Protein AF-A0A6G1DX89-F1 (afdb_monomer_lite)

Structure (mmCIF, N/CA/C/O backbone):
data_AF-A0A6G1DX89-F1
#
_entry.id   AF-A0A6G1DX89-F1
#
loop_
_atom_site.group_PDB
_atom_site.id
_atom_site.type_symbol
_atom_site.label_atom_id
_atom_site.label_alt_id
_atom_site.label_comp_id
_atom_site.label_asym_id
_atom_site.label_entity_id
_atom_site.label_seq_id
_atom_site.pdbx_PDB_ins_code
_atom_site.Cartn_x
_atom_site.Cartn_y
_atom_site.Cartn_z
_atom_site.occupancy
_atom_site.B_iso_or_equiv
_atom_site.auth_seq_id
_atom_site.auth_comp_id
_atom_site.auth_asym_id
_atom_site.auth_atom_id
_atom_site.pdbx_PDB_model_num
ATOM 1 N N . MET A 1 1 ? -37.198 -0.485 9.658 1.00 41.91 1 MET A N 1
ATOM 2 C CA . MET A 1 1 ? -37.092 0.983 9.529 1.00 41.91 1 MET A CA 1
ATOM 3 C C . MET A 1 1 ? -35.859 1.286 8.698 1.00 41.91 1 MET A C 1
ATOM 5 O O . MET A 1 1 ? -34.753 1.232 9.208 1.00 41.91 1 MET A O 1
ATOM 9 N N . LEU A 1 2 ? -36.058 1.476 7.397 1.00 36.47 2 LEU A N 1
ATOM 10 C CA . LEU A 1 2 ? -35.037 1.854 6.422 1.00 36.47 2 LEU A CA 1
ATOM 11 C C . LEU A 1 2 ? -35.611 3.061 5.686 1.00 36.47 2 LEU A C 1
ATOM 13 O O . LEU A 1 2 ? -36.664 2.945 5.062 1.00 36.47 2 LEU A O 1
ATOM 17 N N . GLN A 1 3 ? -34.964 4.213 5.811 1.00 43.00 3 GLN A N 1
ATOM 18 C CA . GLN A 1 3 ? -35.358 5.435 5.121 1.00 43.00 3 GLN A CA 1
ATOM 19 C C . GLN A 1 3 ? -34.429 5.591 3.917 1.00 43.00 3 GLN A C 1
ATOM 21 O O . GLN A 1 3 ? -33.284 6.016 4.039 1.00 43.00 3 GLN A O 1
ATOM 26 N N . LEU A 1 4 ? -34.916 5.145 2.760 1.00 41.84 4 LEU A N 1
ATOM 27 C CA . LEU A 1 4 ? -34.335 5.460 1.458 1.00 41.84 4 LEU A CA 1
ATOM 28 C C . LEU A 1 4 ? -34.600 6.946 1.151 1.00 41.84 4 LEU A C 1
ATOM 30 O O . LEU A 1 4 ? -35.712 7.415 1.408 1.00 41.84 4 LEU A O 1
ATOM 34 N N . PRO A 1 5 ? -33.641 7.697 0.586 1.00 44.56 5 PRO A N 1
ATOM 35 C CA . PRO A 1 5 ? -33.910 9.047 0.116 1.00 44.56 5 PRO A CA 1
ATOM 36 C C . PRO A 1 5 ? -34.769 8.990 -1.156 1.00 44.56 5 PRO A C 1
ATOM 38 O O . PRO A 1 5 ? -34.366 8.442 -2.180 1.00 44.56 5 PRO A O 1
ATOM 41 N N . VAL A 1 6 ? -35.971 9.558 -1.078 1.00 46.50 6 VAL A N 1
ATOM 42 C CA . VAL A 1 6 ? -36.850 9.809 -2.226 1.00 46.50 6 VAL A CA 1
ATOM 43 C C . VAL A 1 6 ? -36.272 10.986 -3.028 1.00 46.50 6 VAL A C 1
ATOM 45 O O . VAL A 1 6 ? -35.947 12.011 -2.424 1.00 46.50 6 VAL A O 1
ATOM 48 N N . PRO A 1 7 ? -36.143 10.901 -4.364 1.00 40.66 7 PRO A N 1
ATOM 49 C CA . PRO A 1 7 ? -35.742 12.044 -5.173 1.00 40.66 7 PRO A CA 1
ATOM 50 C C . PRO A 1 7 ? -36.901 13.046 -5.259 1.00 40.66 7 PRO A C 1
ATOM 52 O O . PRO A 1 7 ? -37.954 12.762 -5.828 1.00 40.66 7 PRO A O 1
ATOM 55 N N . VAL A 1 8 ? -36.709 14.234 -4.689 1.00 42.44 8 VAL A N 1
ATOM 56 C CA . VAL A 1 8 ? -37.637 15.360 -4.835 1.00 42.44 8 VAL A CA 1
ATOM 57 C C . VAL A 1 8 ? -37.392 16.010 -6.201 1.00 42.44 8 VAL A C 1
ATOM 59 O O . VAL A 1 8 ? -36.352 16.626 -6.421 1.00 42.44 8 VAL A O 1
ATOM 62 N N . CYS A 1 9 ? -38.344 15.873 -7.127 1.00 33.78 9 CYS A N 1
ATOM 63 C CA . CYS A 1 9 ? -38.388 16.672 -8.353 1.00 33.78 9 CYS A CA 1
ATOM 64 C C . CYS A 1 9 ? -38.876 18.089 -8.021 1.00 33.78 9 CYS A C 1
ATOM 66 O O . CYS A 1 9 ? -40.018 18.267 -7.603 1.00 33.78 9 CYS A O 1
ATOM 68 N N . PHE A 1 10 ? -38.029 19.096 -8.232 1.00 38.62 10 PHE A N 1
ATOM 69 C CA . PHE A 1 10 ? -38.442 20.501 -8.260 1.00 38.62 10 PHE A CA 1
ATOM 70 C C . PHE A 1 10 ? -38.875 20.891 -9.685 1.00 38.62 10 PHE A C 1
ATOM 72 O O . PHE A 1 10 ? -38.188 20.520 -10.639 1.00 38.62 10 PHE A O 1
ATOM 79 N N . PRO A 1 11 ? -39.971 21.651 -9.868 1.00 39.34 11 PRO A N 1
ATOM 80 C CA . PRO A 1 11 ? -40.331 22.188 -11.174 1.00 39.34 11 PRO A CA 1
ATOM 81 C C . PRO A 1 11 ? -39.354 23.303 -11.579 1.00 39.34 11 PRO A C 1
ATOM 83 O O . PRO A 1 11 ? -39.055 24.203 -10.791 1.00 39.34 11 PRO A O 1
ATOM 86 N N . LEU A 1 12 ? -38.864 23.253 -12.821 1.00 38.16 12 LEU A N 1
ATOM 87 C CA . LEU A 1 12 ? -38.090 24.334 -13.431 1.00 38.16 12 LEU A CA 1
ATOM 88 C C . LEU A 1 12 ? -38.978 25.578 -13.584 1.00 38.16 12 LEU A C 1
ATOM 90 O O . LEU A 1 12 ? -39.834 25.638 -14.463 1.00 38.16 12 LEU A O 1
ATOM 94 N N . SER A 1 13 ? -38.747 26.578 -12.733 1.00 38.28 13 SER A N 1
ATOM 95 C CA . SER A 1 13 ? -39.251 27.936 -12.922 1.00 38.28 13 SER A CA 1
ATOM 96 C C . SER A 1 13 ? -38.337 28.671 -13.903 1.00 38.28 13 SER A C 1
ATOM 98 O O . SER A 1 13 ? -37.139 28.835 -13.665 1.00 38.28 13 SER A O 1
ATOM 100 N N . THR A 1 14 ? -38.895 29.083 -15.036 1.00 45.44 14 THR A N 1
ATOM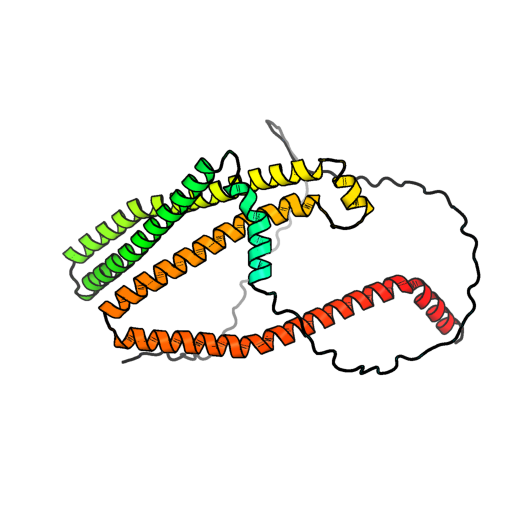 101 C CA . THR A 1 14 ? -38.234 29.927 -16.031 1.00 45.44 14 THR A CA 1
ATOM 102 C C . THR A 1 14 ? -38.109 31.354 -15.504 1.00 45.44 14 THR A C 1
ATOM 104 O O . THR A 1 14 ? -39.084 32.102 -15.494 1.00 45.44 14 THR A O 1
ATOM 107 N N . SER A 1 15 ? -36.902 31.765 -15.126 1.00 39.78 15 SER A N 1
ATOM 108 C CA . SER A 1 15 ? -36.570 33.179 -14.940 1.00 39.78 15 SER A CA 1
ATOM 109 C C . SER A 1 15 ? -35.176 33.467 -15.494 1.00 39.78 15 SER A C 1
ATOM 111 O O . SER A 1 15 ? -34.164 33.083 -14.909 1.00 39.78 15 SER A O 1
ATOM 113 N N . SER A 1 16 ? -35.144 34.121 -16.654 1.00 44.41 16 SER A N 1
ATOM 114 C CA . SER A 1 16 ? -33.943 34.611 -17.331 1.00 44.41 16 SER A CA 1
ATOM 115 C C . SER A 1 16 ? -33.166 35.603 -16.452 1.00 44.41 16 SER A C 1
ATOM 117 O O . SER A 1 16 ? -33.782 36.522 -15.906 1.00 44.41 16 SER A O 1
ATOM 119 N N . PRO A 1 17 ? -31.830 35.510 -16.343 1.00 44.12 17 PRO A N 1
ATOM 120 C CA . PRO A 1 17 ? -31.043 36.538 -15.674 1.00 44.12 17 PRO A CA 1
ATOM 121 C C . PRO A 1 17 ? -30.853 37.756 -16.597 1.00 44.12 17 PRO A C 1
ATOM 123 O O . PRO A 1 17 ? -30.285 37.647 -17.684 1.00 44.12 17 PRO A O 1
ATOM 126 N N . GLN A 1 18 ? -31.336 38.927 -16.166 1.00 45.38 18 GLN A N 1
ATOM 127 C CA . GLN A 1 18 ? -31.047 40.212 -16.813 1.00 45.38 18 GLN A CA 1
ATOM 128 C C . GLN A 1 18 ? -29.566 40.590 -16.635 1.00 45.38 18 GLN A C 1
ATOM 130 O O . GLN A 1 18 ? -29.026 40.518 -15.532 1.00 45.38 18 GLN A O 1
ATOM 135 N N . LEU A 1 19 ? -28.919 41.027 -17.720 1.00 55.31 19 LEU A N 1
ATOM 136 C CA . LEU A 1 19 ? -27.569 41.601 -17.707 1.00 55.31 19 LEU A CA 1
ATOM 137 C C . LEU A 1 19 ? -27.598 43.059 -17.192 1.00 55.31 19 LEU A C 1
ATOM 139 O O . LEU A 1 19 ? -28.476 43.816 -17.610 1.00 55.31 19 LEU A O 1
ATOM 143 N N . PRO A 1 20 ? -26.620 43.508 -16.383 1.00 57.84 20 PRO A N 1
ATOM 144 C CA . PRO A 1 20 ? -26.495 44.918 -16.010 1.00 57.84 20 PRO A CA 1
ATOM 145 C C . PRO A 1 20 ? -25.971 45.794 -17.174 1.00 57.84 20 PRO A C 1
ATOM 147 O O . PRO A 1 20 ? -25.240 45.302 -18.043 1.00 57.84 20 PRO A O 1
ATOM 150 N N . PRO A 1 21 ? -26.302 47.103 -17.207 1.00 55.25 21 PRO A N 1
ATOM 151 C CA . PRO A 1 21 ? -25.904 48.007 -18.288 1.00 55.25 21 PRO A CA 1
ATOM 152 C C . PRO A 1 21 ? -24.402 48.345 -18.267 1.00 55.25 21 PRO A C 1
ATOM 154 O O . PRO A 1 21 ? -23.790 48.518 -17.213 1.00 55.25 21 PRO A O 1
ATOM 157 N N . ARG A 1 22 ? -23.802 48.467 -19.461 1.00 52.84 22 ARG A N 1
ATOM 158 C CA . ARG A 1 22 ? -22.384 48.825 -19.657 1.00 52.84 22 ARG A CA 1
ATOM 159 C C . ARG A 1 22 ? -22.112 50.307 -19.332 1.00 52.84 22 ARG A C 1
ATOM 161 O O . ARG A 1 22 ? -22.883 51.157 -19.773 1.00 52.84 22 ARG A O 1
ATOM 168 N N . PRO A 1 23 ? -20.982 50.644 -18.679 1.00 56.59 23 PRO A N 1
ATOM 169 C CA . PRO A 1 23 ? -20.547 52.031 -18.515 1.00 56.59 23 PRO A CA 1
ATOM 170 C C . PRO A 1 23 ? -19.960 52.621 -19.819 1.00 56.59 23 PRO A C 1
ATOM 172 O O . PRO A 1 23 ? -19.460 51.874 -20.669 1.00 56.59 23 PRO A O 1
ATOM 175 N N . PRO A 1 24 ? -19.990 53.957 -19.996 1.00 49.03 24 PRO A N 1
ATOM 176 C CA . PRO A 1 24 ? -19.531 54.614 -21.218 1.00 49.03 24 PRO A CA 1
ATOM 177 C C . PRO A 1 24 ? -18.001 54.588 -21.373 1.00 49.03 24 PRO A C 1
ATOM 179 O O . PRO A 1 24 ? -17.246 54.787 -20.420 1.00 49.03 24 PRO A O 1
ATOM 182 N N . ARG A 1 25 ? -17.546 54.377 -22.616 1.00 41.16 25 ARG A N 1
ATOM 183 C CA . ARG A 1 25 ? -16.133 54.400 -23.032 1.00 41.16 25 ARG A CA 1
ATOM 184 C C . ARG A 1 25 ? -15.512 55.782 -22.784 1.00 41.16 25 ARG A C 1
ATOM 186 O O . ARG A 1 25 ? -15.900 56.746 -23.437 1.00 41.16 25 ARG A O 1
ATOM 193 N N . ARG A 1 26 ? -14.499 55.866 -21.914 1.00 41.16 26 ARG A N 1
ATOM 194 C CA . ARG A 1 26 ? -13.565 57.005 -21.872 1.00 41.16 26 ARG A CA 1
ATOM 195 C C . ARG A 1 26 ? -12.357 56.715 -22.763 1.00 41.16 26 ARG A C 1
ATOM 197 O O . ARG A 1 26 ? -11.694 55.695 -22.601 1.00 41.16 26 ARG A O 1
ATOM 204 N N . LEU A 1 27 ? -12.107 57.623 -23.703 1.00 46.44 27 LEU A N 1
ATOM 205 C CA . LEU A 1 27 ? -10.882 57.719 -24.495 1.00 46.44 27 LEU A CA 1
ATOM 206 C C . LEU A 1 27 ? -9.718 58.159 -23.593 1.00 46.44 27 LEU A C 1
ATOM 208 O O . LEU A 1 27 ? -9.857 59.134 -22.857 1.00 46.44 27 LEU A O 1
ATOM 212 N N . VAL A 1 28 ? -8.579 57.469 -23.675 1.00 49.03 28 VAL A N 1
ATOM 213 C CA . VAL A 1 28 ? -7.303 57.890 -23.070 1.00 49.03 28 VAL A CA 1
ATOM 214 C C . VAL A 1 28 ? -6.257 57.999 -24.194 1.00 49.03 28 VAL A C 1
ATOM 216 O O . VAL A 1 28 ? -6.150 57.058 -24.983 1.00 49.03 28 VAL A O 1
ATOM 219 N N . PRO A 1 29 ? -5.534 59.130 -24.323 1.00 44.44 29 PRO A N 1
ATOM 220 C CA . PRO A 1 29 ? -4.534 59.363 -25.374 1.00 44.44 29 PRO A CA 1
ATOM 221 C C . PRO A 1 29 ? -3.153 58.750 -25.039 1.00 44.44 29 PRO A C 1
ATOM 223 O O . PRO A 1 29 ? -2.941 58.310 -23.907 1.00 44.44 29 PRO A O 1
ATOM 226 N N . PRO A 1 30 ? -2.207 58.692 -26.003 1.00 45.09 30 PRO A N 1
ATOM 227 C CA . PRO A 1 30 ? -0.971 57.927 -25.860 1.00 45.09 30 PRO A CA 1
ATOM 228 C C . PRO A 1 30 ? 0.208 58.752 -25.315 1.00 45.09 30 PRO A C 1
ATOM 230 O O . PRO A 1 30 ? 0.365 59.923 -25.650 1.00 45.09 30 PRO A O 1
ATOM 233 N N . GLY A 1 31 ? 1.100 58.074 -24.581 1.00 36.16 31 GLY A N 1
ATOM 234 C CA . GLY A 1 31 ? 2.511 58.453 -24.426 1.00 36.16 31 GLY A CA 1
ATOM 235 C C . GLY A 1 31 ? 2.955 58.896 -23.026 1.00 36.16 31 GLY A C 1
ATOM 236 O O . GLY A 1 31 ? 2.489 59.903 -22.511 1.00 36.16 31 GLY A O 1
ATOM 237 N N . VAL A 1 32 ? 3.921 58.163 -22.453 1.00 35.09 32 VAL A N 1
ATOM 238 C CA . VAL A 1 32 ? 5.308 58.583 -22.119 1.00 35.09 32 VAL A CA 1
ATOM 239 C C . VAL A 1 32 ? 5.861 57.736 -20.952 1.00 35.09 32 VAL A C 1
ATOM 241 O O . VAL A 1 32 ? 5.227 57.564 -19.916 1.00 35.09 32 VAL A O 1
ATOM 244 N N . CYS A 1 33 ? 7.060 57.186 -21.173 1.00 35.88 33 CYS A N 1
ATOM 245 C CA . CYS A 1 33 ? 7.875 56.351 -20.283 1.00 35.88 33 CYS A CA 1
ATOM 246 C C . CYS A 1 33 ? 8.585 57.142 -19.172 1.00 35.88 33 CYS A C 1
ATOM 248 O O . CYS A 1 33 ? 8.971 58.271 -19.425 1.00 35.88 33 CYS A O 1
ATOM 250 N N . PHE A 1 34 ? 8.892 56.496 -18.039 1.00 31.45 34 PHE A N 1
ATOM 251 C CA . PHE A 1 34 ? 10.053 56.692 -17.132 1.00 31.45 34 PHE A CA 1
ATOM 252 C C . PHE A 1 34 ? 9.881 55.650 -16.001 1.00 31.45 34 PHE A C 1
ATOM 254 O O . PHE A 1 34 ? 8.761 55.456 -15.550 1.00 31.45 34 PHE A O 1
ATOM 261 N N . GLY A 1 35 ? 10.838 54.898 -15.463 1.00 30.39 35 GLY A N 1
ATOM 262 C CA . GLY A 1 35 ? 12.276 54.713 -15.618 1.00 30.39 35 GLY A CA 1
ATOM 263 C C . GLY A 1 35 ? 12.689 53.677 -14.548 1.00 30.39 35 GLY A C 1
ATOM 264 O O . GLY A 1 35 ? 12.100 53.639 -13.469 1.00 30.39 35 GLY A O 1
ATOM 265 N N . SER A 1 36 ? 13.638 52.793 -14.858 1.00 36.75 36 SER A N 1
ATOM 266 C CA . SER A 1 36 ? 14.240 51.836 -13.906 1.00 36.75 36 SER A CA 1
ATOM 267 C C . SER A 1 36 ? 15.133 52.563 -12.870 1.00 36.75 36 SER A C 1
ATOM 269 O O . SER A 1 36 ? 15.477 53.723 -13.114 1.00 36.75 36 SER A O 1
ATOM 271 N N . PRO A 1 37 ? 15.567 51.922 -11.755 1.00 48.66 37 PRO A N 1
ATOM 272 C CA . PRO A 1 37 ? 16.678 50.957 -11.814 1.00 48.66 37 PRO A CA 1
ATOM 273 C C . PRO A 1 37 ? 16.580 49.704 -10.900 1.00 48.66 37 PRO A C 1
ATOM 275 O O . PRO A 1 37 ? 15.913 49.676 -9.872 1.00 48.66 37 PRO A O 1
ATOM 278 N N . LEU A 1 38 ? 17.309 48.675 -11.353 1.00 38.22 38 LEU A N 1
ATOM 279 C CA . LEU A 1 38 ? 17.795 47.412 -10.743 1.00 38.22 38 LEU A CA 1
ATOM 280 C C . LEU A 1 38 ? 18.647 47.600 -9.449 1.00 38.22 38 LEU A C 1
ATOM 282 O O . LEU A 1 38 ? 18.869 48.757 -9.097 1.00 38.22 38 LEU A O 1
ATOM 286 N N . PRO A 1 39 ? 19.303 46.564 -8.837 1.00 53.72 39 PRO A N 1
ATOM 287 C CA . PRO A 1 39 ? 19.243 45.079 -8.970 1.00 53.72 39 PRO A CA 1
ATOM 288 C C . PRO A 1 39 ? 19.268 44.306 -7.609 1.00 53.72 39 PRO A C 1
ATOM 290 O O . PRO A 1 39 ? 19.463 44.908 -6.562 1.00 53.72 39 PRO A O 1
ATOM 293 N N . LEU A 1 40 ? 19.177 42.958 -7.615 1.00 33.75 40 LEU A N 1
ATOM 294 C CA . LEU A 1 40 ? 20.258 42.023 -7.180 1.00 33.75 40 LEU A CA 1
ATOM 295 C C . LEU A 1 40 ? 19.791 40.545 -7.052 1.00 33.75 40 LEU A C 1
ATOM 297 O O . LEU A 1 40 ? 18.902 40.237 -6.273 1.00 33.75 40 LEU A O 1
ATOM 301 N N . HIS A 1 41 ? 20.480 39.679 -7.821 1.00 34.03 41 HIS A N 1
ATOM 302 C CA . HIS A 1 41 ? 20.820 38.241 -7.652 1.00 34.03 41 HIS A CA 1
ATOM 303 C C . HIS A 1 41 ? 19.754 37.191 -7.257 1.00 34.03 41 HIS A C 1
ATOM 305 O O . HIS A 1 41 ? 19.041 37.350 -6.285 1.00 34.03 41 HIS A O 1
ATOM 311 N N . GLY A 1 42 ? 19.643 36.004 -7.873 1.00 32.03 42 GLY A N 1
ATOM 312 C CA . GLY A 1 42 ? 20.351 35.305 -8.961 1.00 32.03 42 GLY A CA 1
ATOM 313 C C . GLY A 1 42 ? 19.541 34.029 -9.296 1.00 32.03 42 GLY A C 1
ATOM 314 O O . GLY A 1 42 ? 19.036 33.370 -8.399 1.00 32.03 42 GLY A O 1
ATOM 315 N N . ARG A 1 43 ? 19.100 33.815 -10.540 1.00 33.59 43 ARG A N 1
ATOM 316 C CA . ARG A 1 43 ? 19.766 33.157 -11.685 1.00 33.59 43 ARG A CA 1
ATOM 317 C C . ARG A 1 43 ? 20.003 31.648 -11.495 1.00 33.59 43 ARG A C 1
ATOM 319 O O . ARG A 1 43 ? 20.976 31.277 -10.864 1.00 33.59 43 ARG A O 1
ATOM 326 N N . PHE A 1 44 ? 19.155 30.822 -12.124 1.00 33.94 44 PHE A N 1
ATOM 327 C CA . PHE A 1 44 ? 19.529 29.736 -13.057 1.00 33.94 44 PHE A CA 1
ATOM 328 C C . PHE A 1 44 ? 18.268 29.142 -13.733 1.00 33.94 44 PHE A C 1
ATOM 330 O O . PHE A 1 44 ? 17.431 28.573 -13.037 1.00 33.94 44 PHE A O 1
ATOM 337 N N . PRO A 1 45 ? 18.112 29.246 -15.069 1.00 42.00 45 PRO A N 1
ATOM 338 C CA . PRO A 1 45 ? 17.086 28.529 -15.824 1.00 42.00 45 PRO A CA 1
ATOM 339 C C . PRO A 1 45 ? 17.667 27.310 -16.563 1.00 42.00 45 PRO A C 1
ATOM 341 O O . PRO A 1 45 ? 18.725 27.393 -17.188 1.00 42.00 45 PRO A O 1
ATOM 344 N N . TRP A 1 46 ? 16.940 26.191 -16.539 1.00 33.22 46 TRP A N 1
ATOM 345 C CA . TRP A 1 46 ? 17.182 25.036 -17.404 1.00 33.22 46 TRP A CA 1
ATOM 346 C C . TRP A 1 46 ? 16.403 25.199 -18.715 1.00 33.22 46 TRP A C 1
ATOM 348 O O . TRP A 1 46 ? 15.198 24.979 -18.759 1.00 33.22 46 TRP A O 1
ATOM 358 N N . HIS A 1 47 ? 17.105 25.542 -19.793 1.00 41.06 47 HIS A N 1
ATOM 359 C CA . HIS A 1 47 ? 16.703 25.232 -21.166 1.00 41.06 47 HIS A CA 1
ATOM 360 C C . HIS A 1 47 ? 17.953 24.828 -21.948 1.00 41.06 47 HIS A C 1
ATOM 362 O O . HIS A 1 47 ? 18.927 25.581 -21.954 1.00 41.06 47 HIS A O 1
ATOM 368 N N . PRO A 1 48 ? 17.911 23.725 -22.704 1.00 43.69 48 PRO A N 1
ATOM 369 C CA . PRO A 1 48 ? 18.666 23.630 -23.933 1.00 43.69 48 PRO A CA 1
ATOM 370 C C . PRO A 1 48 ? 17.715 23.791 -25.121 1.00 43.69 48 PRO A C 1
ATOM 372 O O . PRO A 1 48 ? 16.840 22.967 -25.378 1.00 43.69 48 PRO A O 1
ATOM 375 N N . ALA A 1 49 ? 17.928 24.881 -25.854 1.00 37.44 49 ALA A N 1
ATOM 376 C CA . ALA A 1 49 ? 17.506 25.027 -27.233 1.00 37.44 49 ALA A CA 1
ATOM 377 C C . ALA A 1 49 ? 18.228 23.971 -28.087 1.00 37.44 49 ALA A C 1
ATOM 379 O O . ALA A 1 49 ? 19.457 23.882 -28.075 1.00 37.44 49 ALA A O 1
ATOM 380 N N . VAL A 1 50 ? 17.471 23.170 -28.836 1.00 40.75 50 VAL A N 1
ATOM 381 C CA . VAL A 1 50 ? 18.026 22.264 -29.845 1.00 40.75 50 VAL A CA 1
ATOM 382 C C . VAL A 1 50 ? 18.271 23.079 -31.110 1.00 40.75 50 VAL A C 1
ATOM 384 O O . VAL A 1 50 ? 17.346 23.428 -31.838 1.00 40.75 50 VAL A O 1
ATOM 387 N N . ALA A 1 51 ? 19.539 23.411 -31.346 1.00 38.62 51 ALA A N 1
ATOM 388 C CA . ALA A 1 51 ? 20.001 24.029 -32.577 1.00 38.62 51 ALA A CA 1
ATOM 389 C C . ALA A 1 51 ? 19.968 23.011 -33.728 1.00 38.62 51 ALA A C 1
ATOM 391 O O . ALA A 1 51 ? 20.604 21.955 -33.688 1.00 38.62 51 ALA A O 1
ATOM 392 N N . SER A 1 52 ? 19.238 23.366 -34.780 1.00 43.66 52 SER A N 1
ATOM 393 C CA . SER A 1 52 ? 19.227 22.707 -36.080 1.00 43.66 52 SER A CA 1
ATOM 394 C C . SER A 1 52 ? 20.600 22.818 -36.749 1.00 43.66 52 SER A C 1
ATOM 396 O O . SER A 1 52 ? 20.987 23.894 -37.204 1.00 43.66 52 SER A O 1
ATOM 398 N N . SER A 1 53 ? 21.327 21.704 -36.860 1.00 42.50 53 SER A N 1
ATOM 399 C CA . SER A 1 53 ? 22.492 21.610 -37.742 1.00 42.50 53 SER A CA 1
ATOM 400 C C . SER A 1 53 ? 22.098 20.915 -39.047 1.00 42.50 53 SER A C 1
ATOM 402 O O . SER A 1 53 ? 21.911 19.702 -39.125 1.00 42.50 53 SER A O 1
ATOM 404 N N . MET A 1 54 ? 21.961 21.721 -40.101 1.00 45.62 54 MET A N 1
ATOM 405 C CA . MET A 1 54 ? 21.936 21.265 -41.488 1.00 45.62 54 MET A CA 1
ATOM 406 C C . MET A 1 54 ? 23.245 20.534 -41.796 1.00 45.62 54 MET A C 1
ATOM 408 O O . MET A 1 54 ? 24.289 21.153 -41.997 1.00 45.62 54 MET A O 1
ATOM 412 N N . ARG A 1 55 ? 23.194 19.203 -41.881 1.00 44.25 55 ARG A N 1
ATOM 413 C CA . ARG A 1 55 ? 24.279 18.400 -42.449 1.00 44.25 55 ARG A CA 1
ATOM 414 C C . ARG A 1 55 ? 23.899 18.014 -43.875 1.00 44.25 55 ARG A C 1
ATOM 416 O O . ARG A 1 55 ? 23.099 17.108 -44.093 1.00 44.25 55 ARG A O 1
ATOM 423 N N . ARG A 1 56 ? 24.489 18.714 -44.852 1.00 48.06 56 ARG A N 1
ATOM 424 C CA . ARG A 1 56 ? 24.502 18.322 -46.272 1.00 48.06 56 ARG A CA 1
ATOM 425 C C . ARG A 1 56 ? 24.991 16.874 -46.378 1.00 48.06 56 ARG A C 1
ATOM 427 O O . ARG A 1 56 ? 26.174 16.603 -46.183 1.00 48.06 56 ARG A O 1
ATOM 434 N N . ARG A 1 57 ? 24.089 15.943 -46.694 1.00 43.72 57 ARG A N 1
ATOM 435 C CA . ARG A 1 57 ? 24.440 14.565 -47.053 1.00 43.72 57 ARG A CA 1
ATOM 436 C C . ARG A 1 57 ? 24.562 14.497 -48.572 1.00 43.72 57 ARG A C 1
ATOM 438 O O . ARG A 1 57 ? 23.611 14.785 -49.292 1.00 43.72 57 ARG A O 1
ATOM 445 N N . GLY A 1 58 ? 25.766 14.184 -49.043 1.00 38.00 58 GLY A N 1
ATOM 446 C CA . GLY A 1 58 ? 26.077 14.048 -50.460 1.00 38.00 58 GLY A CA 1
ATOM 447 C C . GLY A 1 58 ? 25.194 13.003 -51.142 1.00 38.00 58 GLY A C 1
ATOM 448 O O . GLY A 1 58 ? 24.987 11.908 -50.617 1.00 38.00 58 GLY A O 1
ATOM 449 N N . ARG A 1 59 ? 24.707 13.364 -52.334 1.00 43.47 59 ARG A N 1
ATOM 450 C CA . ARG A 1 59 ? 24.091 12.472 -53.322 1.00 43.47 59 ARG A CA 1
ATOM 451 C C . ARG A 1 59 ? 24.981 11.241 -53.525 1.00 43.47 59 ARG A C 1
ATOM 453 O O . ARG A 1 59 ? 26.034 11.341 -54.148 1.00 43.47 59 ARG A O 1
ATOM 460 N N . ARG A 1 60 ? 24.534 10.074 -53.063 1.00 39.97 60 ARG A N 1
ATOM 461 C CA . ARG A 1 60 ? 24.938 8.795 -53.654 1.00 39.97 60 ARG A CA 1
ATOM 462 C C . ARG A 1 60 ? 23.810 8.337 -54.566 1.00 39.97 60 ARG A C 1
ATOM 464 O O . ARG A 1 60 ? 22.702 8.072 -54.119 1.00 39.97 60 ARG A O 1
ATOM 471 N N . ARG A 1 61 ? 24.121 8.335 -55.860 1.00 38.91 61 ARG A N 1
ATOM 472 C CA . ARG A 1 61 ? 23.314 7.811 -56.961 1.00 38.91 61 ARG A CA 1
ATOM 473 C C . ARG A 1 61 ? 23.146 6.306 -56.714 1.00 38.91 61 ARG A C 1
ATOM 475 O O . ARG A 1 61 ? 24.106 5.562 -56.882 1.00 38.91 61 ARG A O 1
ATOM 482 N N . ALA A 1 62 ? 21.977 5.880 -56.249 1.00 38.03 62 ALA A N 1
ATOM 483 C CA . ALA A 1 62 ? 21.604 4.472 -56.261 1.00 38.03 62 ALA A CA 1
ATOM 484 C C . ALA A 1 62 ? 20.996 4.176 -57.634 1.00 38.03 62 ALA A C 1
ATOM 486 O O . ALA A 1 62 ? 20.041 4.820 -58.063 1.00 38.03 62 ALA A O 1
ATOM 487 N N . THR A 1 63 ? 21.640 3.268 -58.351 1.00 38.06 63 THR A N 1
ATOM 488 C CA . THR A 1 63 ? 21.234 2.748 -59.649 1.00 38.06 63 THR A CA 1
ATOM 489 C C . THR A 1 63 ? 19.890 2.034 -59.532 1.00 38.06 63 THR A C 1
ATOM 491 O O . THR A 1 63 ? 19.716 1.129 -58.718 1.00 38.06 63 THR A O 1
ATOM 494 N N . ALA A 1 64 ? 18.937 2.460 -60.357 1.00 32.50 64 ALA A N 1
ATOM 495 C CA . ALA A 1 64 ? 17.655 1.802 -60.536 1.00 32.50 64 ALA A CA 1
ATOM 496 C C . ALA A 1 64 ? 17.855 0.394 -61.129 1.00 32.50 64 ALA A C 1
ATOM 498 O O . ALA A 1 64 ? 18.539 0.238 -62.141 1.00 32.50 64 ALA A O 1
ATOM 499 N N . ARG A 1 65 ? 17.234 -0.621 -60.520 1.00 32.84 65 ARG A N 1
ATOM 500 C CA . ARG A 1 65 ? 16.845 -1.865 -61.204 1.00 32.84 65 ARG A CA 1
ATOM 501 C C . ARG A 1 65 ? 15.333 -1.797 -61.426 1.00 32.84 65 ARG A C 1
ATOM 503 O O . ARG A 1 65 ? 14.630 -1.489 -60.464 1.00 32.84 65 ARG A O 1
ATOM 510 N N . PRO A 1 66 ? 14.819 -2.080 -62.633 1.00 38.06 66 PRO A N 1
ATOM 511 C CA . PRO A 1 66 ? 13.387 -2.202 -62.834 1.00 38.06 66 PRO A CA 1
ATOM 512 C C . PRO A 1 66 ? 12.954 -3.568 -62.287 1.00 38.06 66 PRO A C 1
ATOM 514 O O . PRO A 1 66 ? 13.496 -4.598 -62.688 1.00 38.06 66 PRO A O 1
ATOM 517 N N . ALA A 1 67 ? 12.014 -3.582 -61.345 1.00 34.59 67 ALA A N 1
ATOM 518 C CA . ALA A 1 67 ? 11.258 -4.782 -61.019 1.00 34.59 67 ALA A CA 1
ATOM 519 C C . ALA A 1 67 ? 9.927 -4.685 -61.764 1.00 34.59 67 ALA A C 1
ATOM 521 O O . ALA A 1 67 ? 9.178 -3.724 -61.601 1.00 34.59 67 ALA A O 1
ATOM 522 N N . ALA A 1 68 ? 9.730 -5.650 -62.654 1.00 33.50 68 ALA A N 1
ATOM 523 C CA . ALA A 1 68 ? 8.588 -5.783 -63.529 1.00 33.50 68 ALA A CA 1
ATOM 524 C C . ALA A 1 68 ? 7.268 -5.854 -62.751 1.00 33.50 68 ALA A C 1
ATOM 526 O O . ALA A 1 68 ? 7.187 -6.427 -61.665 1.00 33.50 68 ALA A O 1
ATOM 527 N N . ALA A 1 69 ? 6.241 -5.285 -63.371 1.00 31.67 69 ALA A N 1
ATOM 528 C CA . ALA A 1 69 ? 4.853 -5.422 -62.990 1.00 31.67 69 ALA A CA 1
ATOM 529 C C . ALA A 1 69 ? 4.389 -6.889 -63.059 1.00 31.67 69 ALA A C 1
ATOM 531 O O . ALA A 1 69 ? 4.545 -7.551 -64.082 1.00 31.67 69 ALA A O 1
ATOM 532 N N . ALA A 1 70 ? 3.750 -7.342 -61.986 1.00 34.12 70 ALA A N 1
ATOM 533 C CA . ALA A 1 70 ? 2.683 -8.339 -61.987 1.00 34.12 70 ALA A CA 1
ATOM 534 C C . ALA A 1 70 ? 1.640 -7.778 -61.004 1.00 34.12 70 ALA A C 1
ATOM 536 O O . ALA A 1 70 ? 1.972 -7.489 -59.859 1.00 34.12 70 ALA A O 1
ATOM 537 N N . ALA A 1 71 ? 0.557 -7.204 -61.527 1.00 33.34 71 ALA A N 1
ATOM 538 C CA . ALA A 1 71 ? -0.735 -7.867 -61.728 1.00 33.34 71 ALA A CA 1
ATOM 539 C C . ALA A 1 71 ? -1.415 -8.183 -60.385 1.00 33.34 71 ALA A C 1
ATOM 541 O O . ALA A 1 71 ? -0.859 -8.864 -59.533 1.00 33.34 71 ALA A O 1
ATOM 542 N N . GLY A 1 72 ? -2.580 -7.564 -60.194 1.00 33.88 72 GLY A N 1
ATOM 543 C CA . GLY A 1 72 ? -3.236 -7.405 -58.907 1.00 33.88 72 GLY A CA 1
ATOM 544 C C . GLY A 1 72 ? -3.857 -8.670 -58.335 1.00 33.88 72 GLY A C 1
ATOM 545 O O . GLY A 1 72 ? -4.210 -9.601 -59.052 1.00 33.88 72 GLY A O 1
ATOM 546 N N . GLU A 1 73 ? -4.065 -8.621 -57.025 1.00 30.06 73 GLU A N 1
ATOM 547 C CA . GLU A 1 73 ? -4.883 -9.576 -56.297 1.00 30.06 73 GLU A CA 1
ATOM 548 C C . GLU A 1 73 ? -5.758 -8.786 -55.315 1.00 30.06 73 GLU A C 1
ATOM 550 O O . GLU A 1 73 ? -5.270 -8.001 -54.496 1.00 30.06 73 GLU A O 1
ATOM 555 N N . ALA A 1 74 ? -7.073 -8.907 -55.501 1.00 37.44 74 ALA A N 1
ATOM 556 C CA . ALA A 1 74 ? -8.108 -8.345 -54.641 1.00 37.44 74 ALA A CA 1
ATOM 557 C C . ALA A 1 74 ? -8.006 -8.931 -53.217 1.00 37.44 74 ALA A C 1
ATOM 559 O O . ALA A 1 74 ? -7.475 -10.032 -53.055 1.00 37.44 74 ALA A O 1
ATOM 560 N N . PRO A 1 75 ? -8.520 -8.261 -52.167 1.00 40.75 75 PRO A N 1
ATOM 561 C CA . PRO A 1 75 ? -8.489 -8.839 -50.833 1.00 40.75 75 PRO A CA 1
ATOM 562 C C . PRO A 1 75 ? -9.499 -9.989 -50.765 1.00 40.75 75 PRO A C 1
ATOM 564 O O . PRO A 1 75 ? -10.709 -9.771 -50.732 1.00 40.75 75 PRO A O 1
ATOM 567 N N . GLY A 1 76 ? -8.982 -11.216 -50.772 1.00 31.41 76 GLY A N 1
ATOM 568 C CA . GLY A 1 76 ? -9.736 -12.411 -50.432 1.00 31.41 76 GLY A CA 1
ATOM 569 C C . GLY A 1 76 ? -10.150 -12.378 -48.963 1.00 31.41 76 GLY A C 1
ATOM 570 O O . GLY A 1 76 ? -9.319 -12.191 -48.072 1.00 31.41 76 GLY A O 1
ATOM 571 N N . ASP A 1 77 ? -11.449 -12.559 -48.747 1.00 42.62 77 ASP A N 1
ATOM 572 C CA . ASP A 1 77 ? -12.056 -12.989 -47.495 1.00 42.62 77 ASP A CA 1
ATOM 573 C C . ASP A 1 77 ? -11.391 -14.299 -47.045 1.00 42.62 77 ASP A C 1
ATOM 575 O O . ASP A 1 77 ? -11.547 -15.354 -47.660 1.00 42.62 77 ASP A O 1
ATOM 579 N N . GLY A 1 78 ? -10.548 -14.183 -46.024 1.00 33.16 78 GLY A N 1
ATOM 580 C CA . GLY A 1 78 ? -9.786 -15.272 -45.439 1.00 33.16 78 GLY A CA 1
ATOM 581 C C . GLY A 1 78 ? -10.200 -15.475 -43.993 1.00 33.16 78 GLY A C 1
ATOM 582 O O . GLY A 1 78 ? -9.411 -15.222 -43.084 1.00 33.16 78 GLY A O 1
ATOM 583 N N . SER A 1 79 ? -11.426 -15.951 -43.777 1.00 43.16 79 SER A N 1
ATOM 584 C CA . SER A 1 79 ? -11.792 -16.697 -42.575 1.00 43.16 79 SER A CA 1
ATOM 585 C C . SER A 1 79 ? -10.977 -18.003 -42.527 1.00 43.16 79 SER A C 1
ATOM 587 O O . SER A 1 79 ? -11.426 -19.061 -42.967 1.00 43.16 79 SER A O 1
ATOM 589 N N . GLY A 1 80 ? -9.729 -17.907 -42.062 1.00 30.34 80 GLY A N 1
ATOM 590 C CA . GLY A 1 80 ? -8.895 -19.041 -41.660 1.00 30.34 80 GLY A CA 1
ATOM 591 C C . GLY A 1 80 ? -9.227 -19.454 -40.223 1.00 30.34 80 GLY A C 1
ATOM 592 O O . GLY A 1 80 ? -9.592 -18.590 -39.426 1.00 30.34 80 GLY A O 1
ATOM 593 N N . PRO A 1 81 ? -9.136 -20.754 -39.896 1.00 39.19 81 PRO A N 1
ATOM 594 C CA . PRO A 1 81 ? -9.819 -21.348 -38.761 1.00 39.19 81 PRO A CA 1
ATOM 595 C C . PRO A 1 81 ? -9.323 -20.749 -37.455 1.00 39.19 81 PRO A C 1
ATOM 597 O O . PRO A 1 81 ? -8.118 -20.562 -37.262 1.00 39.19 81 PRO A O 1
ATOM 600 N N . ASP A 1 82 ? -10.291 -20.494 -36.585 1.00 41.00 82 ASP A N 1
ATOM 601 C CA . ASP A 1 82 ? -10.192 -20.170 -35.172 1.00 41.00 82 ASP A CA 1
ATOM 602 C C . ASP A 1 82 ? -8.972 -20.855 -34.556 1.00 41.00 82 ASP A C 1
ATOM 604 O O . ASP A 1 82 ? -9.012 -21.998 -34.094 1.00 41.00 82 ASP A O 1
ATOM 608 N N . THR A 1 83 ? -7.838 -20.154 -34.570 1.00 38.06 83 THR A N 1
ATOM 609 C CA . THR A 1 83 ? -6.723 -20.513 -33.709 1.00 38.06 83 THR A CA 1
ATOM 610 C C . THR A 1 83 ? -7.186 -20.101 -32.332 1.00 38.06 83 THR A C 1
ATOM 612 O O . THR A 1 83 ? -6.996 -18.963 -31.915 1.00 38.06 83 THR A O 1
ATOM 615 N N . GLU A 1 84 ? -7.919 -21.033 -31.724 1.00 40.78 84 GLU A N 1
ATOM 616 C CA . GLU A 1 84 ? -8.290 -21.122 -30.326 1.00 40.78 84 GLU A CA 1
ATOM 617 C C . GLU A 1 84 ? -7.275 -20.316 -29.509 1.00 40.78 84 GLU A C 1
ATOM 619 O O . GLU A 1 84 ? -6.103 -20.695 -29.406 1.00 40.78 84 GLU A O 1
ATOM 624 N N . ASP A 1 85 ? -7.719 -19.147 -29.043 1.00 45.03 85 ASP A N 1
ATOM 625 C CA . ASP A 1 85 ? -6.948 -18.120 -28.348 1.00 45.03 85 ASP A CA 1
ATOM 626 C C . ASP A 1 85 ? -6.451 -18.656 -26.996 1.00 45.03 85 ASP A C 1
ATOM 628 O O . ASP A 1 85 ? -6.937 -18.335 -25.914 1.00 45.03 85 ASP A O 1
ATOM 632 N N . LYS A 1 86 ? -5.490 -19.577 -27.048 1.00 45.00 86 LYS A N 1
ATOM 633 C CA . LYS A 1 86 ? -4.725 -20.049 -25.901 1.00 45.00 86 LYS A CA 1
ATOM 634 C C . LYS A 1 86 ? -3.578 -19.084 -25.688 1.00 45.00 86 LYS A C 1
ATOM 636 O O . LYS A 1 86 ? -2.460 -19.378 -26.116 1.00 45.00 86 LYS A O 1
ATOM 641 N N . ARG A 1 87 ? -3.863 -17.966 -25.014 1.00 53.19 87 ARG A N 1
ATOM 642 C CA . ARG A 1 87 ? -2.984 -17.153 -24.138 1.00 53.19 87 ARG A CA 1
ATOM 643 C C . ARG A 1 87 ? -3.703 -15.814 -23.950 1.00 53.19 87 ARG A C 1
ATOM 645 O O . ARG A 1 87 ? -3.931 -15.118 -24.917 1.00 53.19 87 ARG A O 1
ATOM 652 N N . VAL A 1 88 ? -4.053 -15.378 -22.746 1.00 49.50 88 VAL A N 1
ATOM 653 C CA . VAL A 1 88 ? -3.113 -15.045 -21.672 1.00 49.50 88 VAL A CA 1
ATOM 654 C C . VAL A 1 88 ? -3.789 -15.273 -20.308 1.00 49.50 88 VAL A C 1
ATOM 656 O O . VAL A 1 88 ? -4.172 -14.334 -19.618 1.00 49.50 88 VAL A O 1
ATOM 659 N N . ASP A 1 89 ? -3.855 -16.519 -19.841 1.00 49.41 89 ASP A N 1
ATOM 660 C CA . ASP A 1 89 ? -3.651 -16.735 -18.409 1.00 49.41 89 ASP A CA 1
ATOM 661 C C . ASP A 1 89 ? -2.160 -16.496 -18.191 1.00 49.41 89 ASP A C 1
ATOM 663 O O . ASP A 1 89 ? -1.327 -17.382 -18.406 1.00 49.41 89 ASP A O 1
ATOM 667 N N . THR A 1 90 ? -1.776 -15.255 -17.881 1.00 60.78 90 THR A N 1
ATOM 668 C CA . THR A 1 90 ? -0.412 -15.026 -17.412 1.00 60.78 90 THR A CA 1
ATOM 669 C C . THR A 1 90 ? -0.287 -15.822 -16.124 1.00 60.78 90 THR A C 1
ATOM 671 O O . THR A 1 90 ? -0.800 -15.397 -15.094 1.00 60.78 90 THR A O 1
ATOM 674 N N . ASP A 1 91 ? 0.336 -17.000 -16.199 1.00 79.50 91 ASP A N 1
ATOM 675 C CA . ASP A 1 91 ? 0.481 -17.901 -15.064 1.00 79.50 91 ASP A CA 1
ATOM 676 C C . ASP A 1 91 ? 1.036 -17.089 -13.888 1.00 79.50 91 ASP A C 1
ATOM 678 O O . ASP A 1 91 ? 2.176 -16.612 -13.938 1.00 79.50 91 ASP A O 1
ATOM 682 N N . LEU A 1 92 ? 0.213 -16.880 -12.854 1.00 84.06 92 LEU A N 1
ATOM 683 C CA . LEU A 1 92 ? 0.541 -16.092 -11.663 1.00 84.06 92 LEU A CA 1
ATOM 684 C C . LEU A 1 92 ? 1.889 -16.530 -11.082 1.00 84.06 92 LEU A C 1
ATOM 686 O O . LEU A 1 92 ? 2.665 -15.709 -10.592 1.00 84.06 92 LEU A O 1
ATOM 690 N N . LYS A 1 93 ? 2.221 -17.818 -11.220 1.00 86.69 93 LYS A N 1
ATOM 691 C CA . LYS A 1 93 ? 3.504 -18.391 -10.820 1.00 86.69 93 LYS A CA 1
ATOM 692 C C . LYS A 1 93 ? 4.671 -17.858 -11.649 1.00 86.69 93 LYS A C 1
ATOM 694 O O . LYS A 1 93 ? 5.738 -17.578 -11.099 1.00 86.69 93 LYS A O 1
ATOM 699 N N . THR A 1 94 ? 4.501 -17.686 -12.959 1.00 88.25 94 THR A N 1
ATOM 700 C CA . THR A 1 94 ? 5.527 -17.077 -13.821 1.00 88.25 94 THR A CA 1
ATOM 701 C C . THR A 1 94 ? 5.727 -15.598 -13.504 1.00 88.25 94 THR A C 1
ATOM 703 O O . THR A 1 94 ? 6.879 -15.160 -13.427 1.00 88.25 94 THR A O 1
ATOM 706 N N . LEU A 1 95 ? 4.649 -14.848 -13.242 1.00 87.69 95 LEU A N 1
ATOM 707 C CA . LEU A 1 95 ? 4.724 -13.450 -12.804 1.00 87.69 95 LEU A CA 1
ATOM 708 C C . LEU A 1 95 ? 5.439 -13.327 -11.464 1.00 87.69 95 LEU A C 1
ATOM 710 O O . LEU A 1 95 ? 6.413 -12.583 -11.360 1.00 87.69 95 LEU A O 1
ATOM 714 N N . ALA A 1 96 ? 5.031 -14.121 -10.474 1.00 87.94 96 ALA A N 1
ATOM 715 C CA . ALA A 1 96 ? 5.655 -14.152 -9.158 1.00 87.94 96 ALA A CA 1
ATOM 716 C C . ALA A 1 96 ? 7.144 -14.516 -9.249 1.00 87.94 96 ALA A C 1
ATOM 718 O O . ALA A 1 96 ? 7.985 -13.873 -8.622 1.00 87.94 96 ALA A O 1
ATOM 719 N N . ARG A 1 97 ? 7.509 -15.491 -10.091 1.00 89.44 97 ARG A N 1
ATOM 720 C CA . ARG A 1 97 ? 8.912 -15.872 -10.309 1.00 89.44 97 ARG A CA 1
ATOM 721 C C . ARG A 1 97 ? 9.727 -14.741 -10.937 1.00 89.44 97 ARG A C 1
ATOM 723 O O . ARG A 1 97 ? 10.866 -14.516 -10.525 1.00 89.44 97 ARG A O 1
ATOM 730 N N . ARG A 1 98 ? 9.179 -14.040 -11.936 1.00 89.81 98 ARG A N 1
ATOM 731 C CA . ARG A 1 98 ? 9.844 -12.893 -12.583 1.00 89.81 98 ARG A CA 1
ATOM 732 C C . ARG A 1 98 ? 10.006 -11.731 -11.607 1.00 89.81 98 ARG A C 1
ATOM 734 O O . ARG A 1 98 ? 11.109 -11.207 -11.486 1.00 89.81 98 ARG A O 1
ATOM 741 N N . PHE A 1 99 ? 8.951 -11.407 -10.863 1.00 89.19 99 PHE A N 1
ATOM 742 C CA . PHE A 1 99 ? 8.970 -10.410 -9.799 1.00 89.19 99 PHE A CA 1
ATOM 743 C C . PHE A 1 99 ? 10.052 -10.726 -8.761 1.00 89.19 99 PHE A C 1
ATOM 745 O O . PHE A 1 99 ? 10.917 -9.895 -8.485 1.00 89.19 99 PHE A O 1
ATOM 752 N N . TRP A 1 100 ? 10.070 -11.963 -8.250 1.00 88.25 100 TRP A N 1
ATOM 753 C CA . TRP A 1 100 ? 11.041 -12.387 -7.245 1.00 88.25 100 TRP A CA 1
ATOM 754 C C . TRP A 1 100 ? 12.475 -12.305 -7.761 1.00 88.25 100 TRP A C 1
ATOM 756 O O . TRP A 1 100 ? 13.365 -11.856 -7.046 1.00 88.25 100 TRP A O 1
ATOM 766 N N . LYS A 1 101 ? 12.713 -12.673 -9.024 1.00 89.44 101 LYS A N 1
ATOM 767 C CA . LYS A 1 101 ? 14.039 -12.575 -9.647 1.00 89.44 101 LYS A CA 1
ATOM 768 C C . LYS A 1 101 ? 14.567 -11.136 -9.681 1.00 89.44 101 LYS A C 1
ATOM 770 O O . LYS A 1 101 ? 15.772 -10.940 -9.541 1.00 89.44 101 LYS A O 1
ATOM 775 N N . VAL A 1 102 ? 13.689 -10.149 -9.861 1.00 87.38 102 VAL A N 1
ATOM 776 C CA . VAL A 1 102 ? 14.053 -8.724 -9.898 1.00 87.38 102 VAL A CA 1
ATOM 777 C C . VAL A 1 102 ? 14.199 -8.145 -8.487 1.00 87.38 102 VAL A C 1
ATOM 779 O O . VAL A 1 102 ? 15.135 -7.384 -8.247 1.00 87.38 102 VAL A O 1
ATOM 782 N N . ALA A 1 103 ? 13.330 -8.532 -7.547 1.00 87.50 103 ALA A N 1
ATOM 783 C CA . ALA A 1 103 ? 13.314 -8.004 -6.182 1.00 87.50 103 ALA A CA 1
ATOM 784 C C . ALA A 1 103 ? 14.371 -8.624 -5.249 1.00 87.50 103 ALA A C 1
ATOM 786 O O . ALA A 1 103 ? 14.950 -7.917 -4.423 1.00 87.50 103 ALA A O 1
ATOM 787 N N . ALA A 1 104 ? 14.636 -9.930 -5.368 1.00 87.38 104 ALA A N 1
ATOM 788 C CA . ALA A 1 104 ? 15.493 -10.685 -4.450 1.00 87.38 104 ALA A CA 1
ATOM 789 C C . ALA A 1 104 ? 16.900 -10.090 -4.232 1.00 87.38 104 ALA A C 1
ATOM 791 O O . ALA A 1 104 ? 17.327 -10.039 -3.078 1.00 87.38 104 ALA A O 1
ATOM 792 N N . PRO A 1 105 ? 17.634 -9.600 -5.254 1.00 87.44 105 PRO A N 1
ATOM 793 C CA . PRO A 1 105 ? 19.022 -9.170 -5.075 1.00 87.44 105 PRO A CA 1
ATOM 794 C C . PRO A 1 105 ? 19.232 -8.130 -3.962 1.00 87.44 105 PRO A C 1
ATOM 796 O O . PRO A 1 105 ? 20.238 -8.196 -3.258 1.00 87.44 105 PRO A O 1
ATOM 799 N N . TYR A 1 106 ? 18.275 -7.220 -3.746 1.00 86.06 106 TYR A N 1
ATOM 800 C CA . TYR A 1 106 ? 18.365 -6.202 -2.692 1.00 86.06 106 TYR A CA 1
ATOM 801 C C . TYR A 1 106 ? 18.369 -6.819 -1.286 1.00 86.06 106 TYR A C 1
ATOM 803 O O . TYR A 1 106 ? 19.201 -6.476 -0.444 1.00 86.06 106 TYR A O 1
ATOM 811 N N . TRP A 1 107 ? 17.492 -7.797 -1.057 1.00 87.75 107 TRP A N 1
ATOM 812 C CA . TRP A 1 107 ? 17.257 -8.433 0.243 1.00 87.75 107 TRP A CA 1
ATOM 813 C C . TRP A 1 107 ? 18.356 -9.413 0.675 1.00 87.75 107 TRP A C 1
ATOM 815 O O . TRP A 1 107 ? 18.376 -9.840 1.835 1.00 87.75 107 TRP A O 1
ATOM 825 N N . TRP A 1 108 ? 19.259 -9.770 -0.240 1.00 85.31 108 TRP A N 1
ATOM 826 C CA . TRP A 1 108 ? 20.424 -10.631 -0.000 1.00 85.31 108 TRP A CA 1
ATOM 827 C C . TRP A 1 108 ? 21.770 -9.913 -0.166 1.00 85.31 108 TRP A C 1
ATOM 829 O O . TRP A 1 108 ? 22.814 -10.553 -0.060 1.00 85.31 108 TRP A O 1
ATOM 839 N N . SER A 1 109 ? 21.757 -8.599 -0.389 1.00 84.50 109 SER A N 1
ATOM 840 C CA . SER A 1 109 ? 22.964 -7.780 -0.526 1.00 84.50 109 SER A CA 1
ATOM 841 C C . SER A 1 109 ? 23.735 -7.612 0.794 1.00 84.50 109 SER A C 1
ATOM 843 O O . SER A 1 109 ? 23.290 -8.051 1.855 1.00 84.50 109 SER A O 1
ATOM 845 N N . GLU A 1 110 ? 24.900 -6.963 0.750 1.00 80.81 110 GLU A N 1
ATOM 846 C CA . GLU A 1 110 ? 25.702 -6.647 1.948 1.00 80.81 110 GLU A CA 1
ATOM 847 C C . GLU A 1 110 ? 24.900 -5.814 2.970 1.00 80.81 110 GLU A C 1
ATOM 849 O O . GLU A 1 110 ? 24.973 -6.056 4.173 1.00 80.81 110 GLU A O 1
ATOM 854 N N . ASP A 1 111 ? 23.999 -4.957 2.482 1.00 83.62 111 ASP A N 1
ATOM 855 C CA . ASP A 1 111 ? 23.093 -4.114 3.273 1.00 83.62 111 ASP A CA 1
ATOM 856 C C . ASP A 1 111 ? 21.820 -4.840 3.773 1.00 83.62 111 ASP A C 1
ATOM 858 O O . ASP A 1 111 ? 20.898 -4.204 4.300 1.00 83.62 111 ASP A O 1
ATOM 862 N N . LYS A 1 112 ? 21.738 -6.175 3.642 1.00 88.62 112 LYS A N 1
ATOM 863 C CA . LYS A 1 112 ? 20.526 -6.974 3.937 1.00 88.62 112 LYS A CA 1
ATOM 864 C C . LYS A 1 112 ? 19.936 -6.736 5.323 1.00 88.62 112 LYS A C 1
ATOM 866 O O . LYS A 1 112 ? 18.716 -6.734 5.467 1.00 88.62 112 LYS A O 1
ATOM 871 N N . VAL A 1 113 ? 20.774 -6.546 6.343 1.00 89.31 113 VAL A N 1
ATOM 872 C CA . VAL A 1 113 ? 20.308 -6.372 7.728 1.00 89.31 113 VAL A CA 1
ATOM 873 C C . VAL A 1 113 ? 19.568 -5.046 7.864 1.00 89.31 113 VAL A C 1
ATOM 875 O O . VAL A 1 113 ? 18.434 -5.021 8.334 1.00 89.31 113 VAL A O 1
ATOM 878 N N . GLN A 1 114 ? 20.159 -3.957 7.367 1.00 90.56 114 GLN A N 1
ATOM 879 C CA . GLN A 1 114 ? 19.524 -2.641 7.401 1.00 90.56 114 GLN A CA 1
ATOM 880 C C . GLN A 1 114 ? 18.261 -2.591 6.532 1.00 90.56 114 GLN A C 1
ATOM 882 O O . GLN A 1 114 ? 17.281 -1.956 6.918 1.00 90.56 114 GLN A O 1
ATOM 887 N N . ALA A 1 115 ? 18.267 -3.252 5.369 1.00 91.38 115 ALA A N 1
ATOM 888 C CA . ALA A 1 115 ? 17.096 -3.336 4.497 1.00 91.38 115 ALA A CA 1
ATOM 889 C C . ALA A 1 115 ? 15.929 -4.061 5.186 1.00 91.38 115 ALA A C 1
ATOM 891 O O . ALA A 1 115 ? 14.811 -3.548 5.217 1.00 91.38 115 ALA A O 1
ATOM 892 N N . ARG A 1 116 ? 16.193 -5.224 5.797 1.00 93.62 116 ARG A N 1
ATOM 893 C CA . ARG A 1 116 ? 15.178 -6.019 6.507 1.00 93.62 116 ARG A CA 1
ATOM 894 C C . ARG A 1 116 ? 14.680 -5.333 7.772 1.00 93.62 116 ARG A C 1
ATOM 896 O O . ARG A 1 116 ? 13.488 -5.390 8.038 1.00 93.62 116 ARG A O 1
ATOM 903 N N . LEU A 1 117 ? 15.555 -4.657 8.516 1.00 94.94 117 LEU A N 1
ATOM 904 C CA . LEU A 1 117 ? 15.160 -3.915 9.714 1.00 94.94 117 LEU A CA 1
ATOM 905 C C . LEU A 1 117 ? 14.240 -2.744 9.359 1.00 94.94 117 LEU A C 1
ATOM 907 O O . LEU A 1 117 ? 13.208 -2.575 9.996 1.00 94.94 117 LEU A O 1
ATOM 911 N N . ARG A 1 118 ? 14.555 -1.977 8.306 1.00 94.00 118 ARG A N 1
ATOM 912 C CA . ARG A 1 118 ? 13.657 -0.915 7.819 1.00 94.00 118 ARG A CA 1
ATOM 913 C C . ARG A 1 118 ? 12.339 -1.473 7.301 1.00 94.00 118 ARG A C 1
ATOM 915 O O . ARG A 1 118 ? 11.300 -0.886 7.570 1.00 94.00 118 ARG A O 1
ATOM 922 N N . LEU A 1 119 ? 12.369 -2.606 6.600 1.00 94.94 119 LEU A N 1
ATOM 923 C CA . LEU A 1 119 ? 11.148 -3.280 6.166 1.00 94.94 119 LEU A CA 1
ATOM 924 C C . LEU A 1 119 ? 10.288 -3.681 7.370 1.00 94.94 119 LEU A C 1
ATOM 926 O O . LEU A 1 119 ? 9.111 -3.341 7.410 1.00 94.94 119 LEU A O 1
ATOM 930 N N . ALA A 1 120 ? 10.882 -4.334 8.370 1.00 95.38 120 ALA A N 1
ATOM 931 C CA . ALA A 1 120 ? 10.195 -4.697 9.604 1.00 95.38 120 ALA A CA 1
ATOM 932 C C . ALA A 1 120 ? 9.628 -3.460 10.313 1.00 95.38 120 ALA A C 1
ATOM 934 O O . ALA A 1 120 ? 8.466 -3.469 10.694 1.00 95.38 120 ALA A O 1
ATOM 935 N N . ALA A 1 121 ? 10.394 -2.367 10.404 1.00 96.38 121 ALA A N 1
ATOM 936 C CA . ALA A 1 121 ? 9.921 -1.109 10.975 1.00 96.38 121 ALA A CA 1
ATOM 937 C C . ALA A 1 121 ? 8.697 -0.552 10.229 1.00 96.38 121 ALA A C 1
ATOM 939 O O . ALA A 1 121 ? 7.748 -0.117 10.872 1.00 96.38 121 ALA A O 1
ATOM 940 N N . VAL A 1 122 ? 8.673 -0.612 8.892 1.00 96.25 122 VAL A N 1
ATOM 941 C CA . VAL A 1 122 ? 7.513 -0.187 8.091 1.00 96.25 122 VAL A CA 1
ATOM 942 C C . VAL A 1 122 ? 6.293 -1.071 8.361 1.00 96.25 122 VAL A C 1
ATOM 944 O O . VAL A 1 122 ? 5.198 -0.538 8.531 1.00 96.25 122 VAL A O 1
ATOM 947 N N . PHE A 1 123 ? 6.454 -2.395 8.451 1.00 94.56 123 PHE A N 1
ATOM 948 C CA . PHE A 1 123 ? 5.352 -3.301 8.805 1.00 94.56 123 PHE A CA 1
ATOM 949 C C . PHE A 1 123 ? 4.841 -3.063 10.231 1.00 94.56 123 PHE A C 1
ATOM 951 O O . PHE A 1 123 ? 3.633 -2.996 10.440 1.00 94.56 123 PHE A O 1
ATOM 958 N N . THR A 1 124 ? 5.736 -2.859 11.199 1.00 96.12 124 THR A N 1
ATOM 959 C CA . THR A 1 124 ? 5.368 -2.544 12.586 1.00 96.12 124 THR A CA 1
ATOM 960 C C . THR A 1 124 ? 4.642 -1.205 12.687 1.00 96.12 124 THR A C 1
ATOM 962 O O . THR A 1 124 ? 3.595 -1.129 13.322 1.00 96.12 124 THR A O 1
ATOM 965 N N . LEU A 1 125 ? 5.147 -0.154 12.032 1.00 95.75 125 LEU A N 1
ATOM 966 C CA . LEU A 1 125 ? 4.472 1.147 11.974 1.00 95.75 125 LEU A CA 1
ATOM 967 C C . LEU A 1 125 ? 3.110 1.033 11.292 1.00 95.75 125 LEU A C 1
ATOM 969 O O . LEU A 1 125 ? 2.153 1.662 11.724 1.00 95.75 125 LEU A O 1
ATOM 973 N N . THR A 1 126 ? 3.008 0.192 10.265 1.00 94.12 126 THR A N 1
ATOM 974 C CA . THR A 1 126 ? 1.745 -0.074 9.579 1.00 94.12 126 THR A CA 1
ATOM 975 C C . THR A 1 126 ? 0.732 -0.726 10.526 1.00 94.12 126 THR A C 1
ATOM 977 O O . THR A 1 126 ? -0.370 -0.203 10.671 1.00 94.12 126 THR A O 1
ATOM 980 N N . LEU A 1 127 ? 1.126 -1.769 11.267 1.00 94.44 127 LEU A N 1
ATOM 981 C CA . LEU A 1 127 ? 0.289 -2.365 12.318 1.00 94.44 127 LEU A CA 1
ATOM 982 C C . LEU A 1 127 ? -0.120 -1.347 13.388 1.00 94.44 127 LEU A C 1
ATOM 984 O O . LEU A 1 127 ? -1.281 -1.321 13.788 1.00 94.44 127 LEU A O 1
ATOM 988 N N . ALA A 1 128 ? 0.806 -0.489 13.823 1.00 95.12 128 ALA A N 1
ATOM 989 C CA . ALA A 1 128 ? 0.511 0.562 14.791 1.00 95.12 128 ALA A CA 1
ATOM 990 C C . ALA A 1 128 ? -0.547 1.540 14.253 1.00 95.12 128 ALA A C 1
ATOM 992 O O . ALA A 1 128 ? -1.527 1.813 14.940 1.00 95.12 128 ALA A O 1
ATOM 993 N N . THR A 1 129 ? -0.407 2.016 13.010 1.00 94.38 129 THR A N 1
ATOM 994 C CA . THR A 1 129 ? -1.390 2.920 12.387 1.00 94.38 129 THR A CA 1
ATOM 995 C C . THR A 1 129 ? -2.755 2.266 12.182 1.00 94.38 129 THR A C 1
ATOM 997 O O . THR A 1 129 ? -3.782 2.921 12.368 1.00 94.38 129 THR A O 1
ATOM 1000 N N . THR A 1 130 ? -2.800 0.970 11.868 1.00 92.38 130 THR A N 1
ATOM 1001 C CA . THR A 1 130 ? -4.062 0.224 11.788 1.00 92.38 130 THR A CA 1
ATOM 1002 C C . THR A 1 130 ? -4.703 0.073 13.165 1.00 92.38 130 THR A C 1
ATOM 1004 O O . THR A 1 130 ? -5.890 0.344 13.317 1.00 92.38 130 THR A O 1
ATOM 1007 N N . GLY A 1 131 ? -3.924 -0.265 14.198 1.00 92.62 131 GLY A N 1
ATOM 1008 C CA . GLY A 1 131 ? -4.408 -0.323 15.580 1.00 92.62 131 GLY A CA 1
ATOM 1009 C C . GLY A 1 131 ? -4.951 1.022 16.069 1.00 92.62 131 GLY A C 1
ATOM 1010 O O . GLY A 1 131 ? -6.026 1.072 16.662 1.00 92.62 131 GLY A O 1
ATOM 1011 N N . ILE A 1 132 ? -4.264 2.121 15.743 1.00 94.38 132 ILE A N 1
ATOM 1012 C CA . ILE A 1 132 ? -4.751 3.485 15.988 1.00 94.38 132 ILE A CA 1
ATOM 1013 C C . ILE A 1 132 ? -6.083 3.705 15.262 1.00 94.38 132 ILE A C 1
ATOM 1015 O O . ILE A 1 132 ? -7.039 4.151 15.886 1.00 94.38 132 ILE A O 1
ATOM 1019 N N . SER A 1 133 ? -6.183 3.338 13.981 1.00 92.75 133 SER A N 1
ATOM 1020 C CA . SER A 1 133 ? -7.420 3.476 13.195 1.00 92.75 133 SER A CA 1
ATOM 1021 C C . SER A 1 133 ? -8.590 2.717 13.831 1.00 92.75 133 SER A C 1
ATOM 1023 O O . SER A 1 133 ? -9.685 3.261 13.956 1.00 92.75 133 SER A O 1
ATOM 1025 N N . VAL A 1 134 ? -8.364 1.487 14.301 1.00 91.31 134 VAL A N 1
ATOM 1026 C CA . VAL A 1 134 ? -9.365 0.709 15.048 1.00 91.31 134 VAL A CA 1
ATOM 1027 C C . VAL A 1 134 ? -9.738 1.406 16.361 1.00 91.31 134 VAL A C 1
ATOM 1029 O O . VAL A 1 134 ? -10.921 1.534 16.665 1.00 91.31 134 VAL A O 1
ATOM 1032 N N . GLY A 1 135 ? -8.763 1.928 17.109 1.00 93.06 135 GLY A N 1
ATOM 1033 C CA . GLY A 1 135 ? -9.018 2.727 18.311 1.00 93.06 135 GLY A CA 1
ATOM 1034 C C . GLY A 1 135 ? -9.916 3.935 18.031 1.00 93.06 135 GLY A C 1
ATOM 1035 O O . GLY A 1 135 ? -10.910 4.141 18.722 1.00 93.06 135 GLY A O 1
ATOM 1036 N N . PHE A 1 136 ? -9.641 4.677 16.956 1.00 94.44 136 PHE A N 1
ATOM 1037 C CA . PHE A 1 136 ? -10.470 5.801 16.513 1.00 94.44 136 PHE A CA 1
ATOM 1038 C C . PHE A 1 136 ? -11.907 5.400 16.152 1.00 94.44 136 PHE A C 1
ATOM 1040 O O . PHE A 1 136 ? -12.815 6.205 16.346 1.00 94.44 136 PHE A O 1
ATOM 1047 N N . ASN A 1 137 ? -12.144 4.170 15.677 1.00 92.75 137 ASN A N 1
ATOM 1048 C CA . ASN A 1 137 ? -13.508 3.676 15.460 1.00 92.75 137 ASN A CA 1
ATOM 1049 C C . ASN A 1 137 ? -14.276 3.539 16.788 1.00 92.75 137 ASN A C 1
ATOM 1051 O O . ASN A 1 137 ? -15.449 3.907 16.855 1.00 92.75 137 ASN A O 1
ATOM 1055 N N . PHE A 1 138 ? -13.623 3.060 17.854 1.00 91.81 138 PHE A N 1
ATOM 1056 C CA . PHE A 1 138 ? -14.237 2.973 19.185 1.00 91.81 138 PHE A CA 1
ATOM 1057 C C . PHE A 1 138 ? -14.459 4.348 19.816 1.00 91.81 138 PHE A C 1
ATOM 1059 O O . PHE A 1 138 ? -15.555 4.604 20.309 1.00 91.81 138 PHE A O 1
ATOM 1066 N N . LEU A 1 139 ? -13.473 5.251 19.726 1.00 94.00 139 LEU A N 1
ATOM 1067 C CA . LEU A 1 139 ? -13.638 6.642 20.165 1.00 94.00 139 LEU A CA 1
ATOM 1068 C C . LEU A 1 139 ? -14.824 7.297 19.444 1.00 94.00 139 LEU A C 1
ATOM 1070 O O . LEU A 1 139 ? -15.634 7.967 20.077 1.00 94.00 139 LEU A O 1
ATOM 1074 N N . GLY A 1 140 ? -14.963 7.054 18.136 1.00 93.88 140 GLY A N 1
ATOM 1075 C CA . GLY A 1 140 ? -16.099 7.513 17.337 1.00 93.88 140 GLY A CA 1
ATOM 1076 C C . GLY A 1 140 ? -17.429 7.022 17.861 1.00 93.88 140 GLY A C 1
ATOM 1077 O O . GLY A 1 140 ? -18.320 7.829 18.113 1.00 93.88 140 GLY A O 1
ATOM 1078 N N . ARG A 1 141 ? -17.554 5.711 18.075 1.00 92.94 141 ARG A N 1
ATOM 1079 C CA . ARG A 1 141 ? -18.760 5.114 18.656 1.00 92.94 141 ARG A CA 1
ATOM 1080 C C . ARG A 1 141 ? -19.125 5.777 19.986 1.00 92.94 141 ARG A C 1
ATOM 1082 O O . ARG A 1 141 ? -20.269 6.184 20.161 1.00 92.94 141 ARG A O 1
ATOM 1089 N N . ASP A 1 142 ? -18.169 5.900 20.900 1.00 94.06 142 ASP A N 1
ATOM 1090 C CA . ASP A 1 142 ? -18.433 6.400 22.251 1.00 94.06 142 ASP A CA 1
ATOM 1091 C C . ASP A 1 142 ? -18.756 7.907 22.247 1.00 94.06 142 ASP A C 1
ATOM 1093 O O . ASP A 1 142 ? -19.628 8.357 22.991 1.00 94.06 142 ASP A O 1
ATOM 1097 N N . PHE A 1 143 ? -18.139 8.679 21.347 1.00 94.69 143 PHE A N 1
ATOM 1098 C CA . PHE A 1 143 ? -18.490 10.078 21.094 1.00 94.69 143 PHE A CA 1
ATOM 1099 C C . PHE A 1 143 ? -19.928 10.233 20.576 1.00 94.69 143 PHE A C 1
ATOM 1101 O O . PHE A 1 143 ? -20.682 11.061 21.089 1.00 94.69 143 PHE A O 1
ATOM 1108 N N . TYR A 1 144 ? -20.333 9.426 19.587 1.00 94.12 144 TYR A N 1
ATOM 1109 C CA . TYR A 1 144 ? -21.702 9.461 19.062 1.00 94.12 144 TYR A CA 1
ATOM 1110 C C . TYR A 1 144 ? -22.735 9.008 20.095 1.00 94.12 144 TYR A C 1
ATOM 1112 O O . TYR A 1 144 ? -23.811 9.598 20.152 1.00 94.12 144 TYR A O 1
ATOM 1120 N N . ASN A 1 145 ? -22.409 8.021 20.932 1.00 95.00 145 ASN A N 1
ATOM 1121 C CA . ASN A 1 145 ? -23.282 7.593 22.025 1.00 95.00 145 ASN A CA 1
ATOM 1122 C C . ASN A 1 145 ? -23.498 8.725 23.039 1.00 95.00 145 ASN A C 1
ATOM 1124 O O . ASN A 1 145 ? -24.638 9.059 23.336 1.00 95.00 145 ASN A O 1
ATOM 1128 N N . ALA A 1 146 ? -22.428 9.395 23.485 1.00 94.62 146 ALA A N 1
ATOM 1129 C CA . ALA A 1 146 ? -22.544 10.532 24.403 1.00 94.62 146 ALA A CA 1
ATOM 1130 C C . ALA A 1 146 ? -23.393 11.676 23.816 1.00 94.62 146 ALA A C 1
ATOM 1132 O O . ALA A 1 146 ? -24.180 12.307 24.523 1.00 94.62 146 ALA A O 1
ATOM 1133 N N . LEU A 1 147 ? -23.264 11.921 22.507 1.00 94.50 147 LEU A N 1
ATOM 1134 C CA . LEU A 1 147 ? -24.075 12.911 21.804 1.00 94.50 147 LEU A CA 1
ATOM 1135 C C . LEU A 1 147 ? -25.554 12.498 21.718 1.00 94.50 147 LEU A C 1
ATOM 1137 O O . LEU A 1 147 ? -26.432 13.339 21.910 1.00 94.50 147 LEU A O 1
ATOM 1141 N N . ALA A 1 148 ? -25.830 11.221 21.443 1.00 96.62 148 ALA A N 1
ATOM 1142 C CA . ALA A 1 148 ? -27.185 10.676 21.379 1.00 96.62 148 ALA A CA 1
ATOM 1143 C C . ALA A 1 148 ? -27.885 10.719 22.748 1.00 96.62 148 ALA A C 1
ATOM 1145 O O . ALA A 1 148 ? -29.048 11.118 22.829 1.00 96.62 148 ALA A O 1
ATOM 1146 N N . ASP A 1 149 ? -27.149 10.400 23.813 1.00 96.06 149 ASP A N 1
ATOM 1147 C CA . ASP A 1 149 ? -27.638 10.393 25.195 1.00 96.06 149 ASP A CA 1
ATOM 1148 C C . ASP A 1 149 ? -27.706 11.800 25.817 1.00 96.06 149 ASP A C 1
ATOM 1150 O O . ASP A 1 149 ? -28.232 11.974 26.916 1.00 96.06 149 ASP A O 1
ATOM 1154 N N . LYS A 1 150 ? -27.225 12.828 25.100 1.00 95.25 150 LYS A N 1
ATOM 1155 C CA . LYS A 1 150 ? -27.139 14.230 25.552 1.00 95.25 150 LYS A CA 1
ATOM 1156 C C . LYS A 1 150 ? -26.338 14.404 26.850 1.00 95.25 150 LYS A C 1
ATOM 1158 O O . LYS A 1 150 ? -26.597 15.325 27.625 1.00 95.25 150 LYS A O 1
ATOM 1163 N N . ASP A 1 151 ? -25.343 13.550 27.069 1.00 95.62 151 ASP A N 1
ATOM 1164 C CA . ASP A 1 151 ? -24.459 13.618 28.231 1.00 95.62 151 ASP A CA 1
ATOM 1165 C C . ASP A 1 151 ? -23.313 14.607 27.963 1.00 95.62 151 ASP A C 1
ATOM 1167 O O . ASP A 1 151 ? -22.345 14.308 27.259 1.00 95.62 151 ASP A O 1
ATOM 1171 N N . GLN A 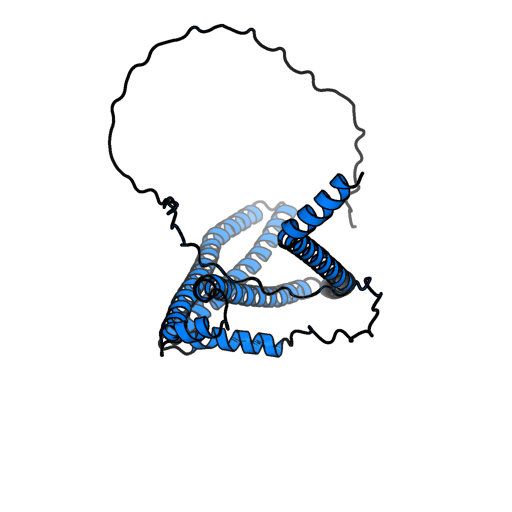1 152 ? -23.425 15.814 28.524 1.00 94.19 152 GLN A N 1
ATOM 1172 C CA . GLN A 1 152 ? -22.444 16.886 28.333 1.00 94.19 152 GLN A CA 1
ATOM 1173 C C . GLN A 1 152 ? -21.063 16.544 28.916 1.00 94.19 152 GLN A C 1
ATOM 1175 O O . GLN A 1 152 ? -20.034 16.947 28.355 1.00 94.19 152 GLN A O 1
ATOM 1180 N N . GLU A 1 153 ? -21.017 15.821 30.035 1.00 95.00 153 GLU A N 1
ATOM 1181 C CA . GLU A 1 153 ? -19.761 15.474 30.694 1.00 95.00 153 GLU A CA 1
ATOM 1182 C C . GLU A 1 153 ? -19.005 14.436 29.863 1.00 95.00 153 GLU A C 1
ATOM 1184 O O . GLU A 1 153 ? -17.827 14.633 29.539 1.00 95.00 153 GLU A O 1
ATOM 1189 N N . GLN A 1 154 ? -19.694 13.368 29.452 1.00 94.44 154 GLN A N 1
ATOM 1190 C CA . GLN A 1 154 ? -19.114 12.340 28.590 1.00 94.44 154 GLN A CA 1
ATOM 1191 C C . GLN A 1 154 ? -18.738 12.900 27.225 1.00 94.44 154 GLN A C 1
ATOM 1193 O O . GLN A 1 154 ? -17.645 12.622 26.738 1.00 94.44 154 GLN A O 1
ATOM 1198 N N . PHE A 1 155 ? -19.574 13.754 26.634 1.00 95.62 155 PHE A N 1
ATOM 1199 C CA . PHE A 1 155 ? -19.258 14.409 25.369 1.00 95.62 155 PHE A CA 1
ATOM 1200 C C . PHE A 1 155 ? -17.934 15.180 25.444 1.00 95.62 155 PHE A C 1
ATOM 1202 O O . PHE A 1 155 ? -17.062 15.009 24.592 1.00 95.62 155 PHE A O 1
ATOM 1209 N N . THR A 1 156 ? -17.749 15.988 26.492 1.00 95.06 156 THR A N 1
ATOM 1210 C CA . THR A 1 156 ? -16.531 16.794 26.664 1.00 95.06 156 THR A CA 1
ATOM 1211 C C . THR A 1 156 ? -15.300 15.907 26.870 1.00 95.06 156 THR A C 1
ATOM 1213 O O . THR A 1 156 ? -14.251 16.158 26.275 1.00 95.06 156 THR A O 1
ATOM 1216 N N . LYS A 1 157 ? -15.425 14.828 27.656 1.00 95.56 157 LYS A N 1
ATOM 1217 C CA . LYS A 1 157 ? -14.352 13.836 27.847 1.00 95.56 157 LYS A CA 1
ATOM 1218 C C . LYS A 1 157 ? -13.972 13.146 26.536 1.00 95.56 157 LYS A C 1
ATOM 1220 O O . LYS A 1 157 ? -12.792 13.106 26.192 1.00 95.56 157 LYS A O 1
ATOM 1225 N N . GLN A 1 158 ? -14.957 12.657 25.781 1.00 95.06 158 GLN A N 1
ATOM 1226 C CA . GLN A 1 158 ? -14.721 11.978 24.505 1.00 95.06 158 GLN A CA 1
ATOM 1227 C C . GLN A 1 158 ? -14.131 12.921 23.455 1.00 95.06 158 GLN A C 1
ATOM 1229 O O . GLN A 1 158 ? -13.237 12.522 22.712 1.00 95.06 158 GLN A O 1
ATOM 1234 N N . LEU A 1 159 ? -14.551 14.190 23.435 1.00 94.62 159 LEU A N 1
ATOM 1235 C CA . LEU A 1 159 ? -13.953 15.216 22.583 1.00 94.62 159 LEU A CA 1
ATOM 1236 C C . LEU A 1 159 ? -12.460 15.409 22.893 1.00 94.62 159 LEU A C 1
ATOM 1238 O O . LEU A 1 159 ? -11.639 15.450 21.975 1.00 94.62 159 LEU A O 1
ATOM 1242 N N . LEU A 1 160 ? -12.089 15.485 24.175 1.00 95.88 160 LEU A N 1
ATOM 1243 C CA . LEU A 1 160 ? -10.687 15.602 24.584 1.00 95.88 160 LEU A CA 1
ATOM 1244 C C . LEU A 1 160 ? -9.874 14.352 24.224 1.00 95.88 160 LEU A C 1
ATOM 1246 O O . LEU A 1 160 ? -8.752 14.489 23.735 1.00 95.88 160 LEU A O 1
ATOM 1250 N N . TYR A 1 161 ? -10.429 13.147 24.395 1.00 95.69 161 TYR A N 1
ATOM 1251 C CA . TYR A 1 161 ? -9.778 11.915 23.935 1.00 95.69 161 TYR A CA 1
ATOM 1252 C C . TYR A 1 161 ? -9.599 11.883 22.420 1.00 95.69 161 TYR A C 1
ATOM 1254 O O . TYR A 1 161 ? -8.545 11.461 21.950 1.00 95.69 161 TYR A O 1
ATOM 1262 N N . TYR A 1 162 ? -10.565 12.389 21.655 1.00 93.38 162 TYR A N 1
ATOM 1263 C CA . TYR A 1 162 ? -10.447 12.535 20.207 1.00 93.38 162 TYR A CA 1
ATOM 1264 C C . TYR A 1 162 ? -9.291 13.458 19.810 1.00 93.38 162 TYR A C 1
ATOM 1266 O O . TYR A 1 162 ? -8.464 13.097 18.970 1.00 93.38 162 TYR A O 1
ATOM 1274 N N . LEU A 1 163 ? -9.197 14.634 20.438 1.00 95.62 163 LEU A N 1
ATOM 1275 C CA . LEU A 1 163 ? -8.120 15.595 20.183 1.00 95.62 163 LEU A CA 1
ATOM 1276 C C . LEU A 1 163 ? -6.749 15.038 20.595 1.00 95.62 163 LEU A C 1
ATOM 1278 O O . LEU A 1 163 ? -5.786 15.143 19.833 1.00 95.62 163 LEU A O 1
ATOM 1282 N N . GLY A 1 164 ? -6.662 14.391 21.761 1.00 95.69 164 GLY A N 1
ATOM 1283 C CA . GLY A 1 164 ? -5.448 13.703 22.209 1.00 95.69 164 GLY A CA 1
ATOM 1284 C C . GLY A 1 164 ? -5.055 12.553 21.278 1.00 95.69 164 GLY A C 1
ATOM 1285 O O . GLY A 1 164 ? -3.883 12.401 20.931 1.00 95.69 164 GLY A O 1
ATOM 1286 N N . GLY A 1 165 ? -6.042 11.799 20.793 1.00 95.00 165 GLY A N 1
ATOM 1287 C CA . GLY A 1 165 ? -5.869 10.755 19.792 1.00 95.00 165 GLY A CA 1
ATOM 1288 C C . GLY A 1 165 ? -5.253 11.291 18.503 1.00 95.00 165 GLY A C 1
ATOM 1289 O O . GLY A 1 165 ? -4.355 10.654 17.961 1.00 95.00 165 GLY A O 1
ATOM 1290 N N . PHE A 1 166 ? -5.663 12.472 18.024 1.00 95.06 166 PHE A N 1
ATOM 1291 C CA . PHE A 1 166 ? -5.044 13.101 16.848 1.00 95.06 166 PHE A CA 1
ATOM 1292 C C . PHE A 1 166 ? -3.598 13.514 17.111 1.00 95.06 166 PHE A C 1
ATOM 1294 O O . PHE A 1 166 ? -2.727 13.229 16.288 1.00 95.06 166 PHE A O 1
ATOM 1301 N N . ALA A 1 167 ? -3.339 14.141 18.262 1.00 96.12 167 ALA A N 1
ATOM 1302 C CA . ALA A 1 167 ? -1.999 14.579 18.643 1.00 96.12 167 ALA A CA 1
ATOM 1303 C C . ALA A 1 167 ? -0.999 13.411 18.688 1.00 96.12 167 ALA A C 1
ATOM 1305 O O . ALA A 1 167 ? 0.146 13.568 18.267 1.00 96.12 167 ALA A O 1
ATOM 1306 N N . VAL A 1 168 ? -1.438 12.233 19.143 1.00 93.94 168 VAL A N 1
ATOM 1307 C CA . VAL A 1 168 ? -0.611 11.017 19.166 1.00 93.94 168 VAL A CA 1
ATOM 1308 C C . VAL A 1 168 ? -0.610 10.308 17.813 1.00 93.94 168 VAL A C 1
ATOM 1310 O O . VAL A 1 168 ? 0.443 9.895 17.343 1.00 93.94 168 VAL A O 1
ATOM 1313 N N . GLY A 1 169 ? -1.768 10.165 17.171 1.00 95.56 169 GLY A N 1
ATOM 1314 C CA . GLY A 1 169 ? -1.947 9.353 15.971 1.00 95.56 169 GLY A CA 1
ATOM 1315 C C . GLY A 1 169 ? -1.252 9.921 14.739 1.00 95.56 169 GLY A C 1
ATOM 1316 O O . GLY A 1 169 ? -0.543 9.185 14.054 1.00 95.56 169 GLY A O 1
ATOM 1317 N N . ILE A 1 170 ? -1.404 11.224 14.470 1.00 96.62 170 ILE A N 1
ATOM 1318 C CA . ILE A 1 170 ? -0.851 11.881 13.272 1.00 96.62 170 ILE A CA 1
ATOM 1319 C C . ILE A 1 170 ? 0.663 11.627 13.122 1.00 96.62 170 ILE A C 1
ATOM 1321 O O . ILE A 1 170 ? 1.071 11.192 12.041 1.00 96.62 170 ILE A O 1
ATOM 1325 N N . PRO A 1 171 ? 1.503 11.800 14.166 1.00 97.19 171 PRO A N 1
ATOM 1326 C CA . PRO A 1 171 ? 2.918 11.441 14.100 1.00 97.19 171 PRO A CA 1
ATOM 1327 C C . PRO A 1 171 ? 3.194 10.013 13.614 1.00 97.19 171 PRO A C 1
ATOM 1329 O O . PRO A 1 171 ? 4.102 9.821 12.809 1.00 97.19 171 PRO A O 1
ATOM 1332 N N . PHE A 1 172 ? 2.417 9.011 14.041 1.00 96.69 172 PHE A N 1
ATOM 1333 C CA . PHE A 1 172 ? 2.609 7.626 13.592 1.00 96.69 172 PHE A CA 1
ATOM 1334 C C . PHE A 1 172 ? 2.281 7.445 12.109 1.00 96.69 172 PHE A C 1
ATOM 1336 O O . PHE A 1 172 ? 3.029 6.758 11.413 1.00 96.69 172 PHE A O 1
ATOM 1343 N N . PHE A 1 173 ? 1.212 8.078 11.610 1.00 95.62 173 PHE A N 1
ATOM 1344 C CA . PHE A 1 173 ? 0.883 8.056 10.180 1.00 95.62 173 PHE A CA 1
ATOM 1345 C C . PHE A 1 173 ? 1.999 8.688 9.345 1.00 95.62 173 PHE A C 1
ATOM 1347 O O . PHE A 1 173 ? 2.490 8.068 8.403 1.00 95.62 173 PHE A O 1
ATOM 1354 N N . VAL A 1 174 ? 2.474 9.870 9.750 1.00 97.56 174 VAL A N 1
ATOM 1355 C CA . VAL A 1 174 ? 3.565 10.570 9.057 1.00 97.56 174 VAL A CA 1
ATOM 1356 C C . VAL A 1 174 ? 4.860 9.755 9.098 1.00 97.56 174 VAL A C 1
ATOM 1358 O O . VAL A 1 174 ? 5.523 9.601 8.075 1.00 97.56 174 VAL A O 1
ATOM 1361 N N . LEU A 1 175 ? 5.219 9.183 10.252 1.00 97.56 175 LEU A N 1
ATOM 1362 C CA . LEU A 1 175 ? 6.417 8.350 10.391 1.00 97.56 175 LEU A CA 1
ATOM 1363 C C . LEU A 1 175 ? 6.342 7.076 9.549 1.00 97.56 175 LEU A C 1
ATOM 1365 O O . LEU A 1 175 ? 7.344 6.685 8.948 1.00 97.56 175 LEU A O 1
ATOM 1369 N N . ARG A 1 176 ? 5.174 6.429 9.487 1.00 96.19 176 ARG A N 1
ATOM 1370 C CA . ARG A 1 176 ? 4.943 5.257 8.638 1.00 96.19 176 ARG A CA 1
ATOM 1371 C C . ARG A 1 176 ? 5.162 5.604 7.167 1.00 96.19 176 ARG A C 1
ATOM 1373 O O . ARG A 1 176 ? 5.903 4.889 6.489 1.00 96.19 176 ARG A O 1
ATOM 1380 N N . ASP A 1 177 ? 4.555 6.685 6.687 1.00 95.31 177 ASP A N 1
ATOM 1381 C CA . ASP A 1 177 ? 4.658 7.093 5.284 1.00 95.31 177 ASP A CA 1
ATOM 1382 C C . ASP A 1 177 ? 6.085 7.542 4.937 1.00 95.31 177 ASP A C 1
ATOM 1384 O O . ASP A 1 177 ? 6.655 7.081 3.945 1.00 95.31 177 ASP A O 1
ATOM 1388 N N . TYR A 1 178 ? 6.739 8.296 5.822 1.00 96.94 178 TYR A N 1
ATOM 1389 C CA . TYR A 1 178 ? 8.150 8.656 5.679 1.00 96.94 178 TYR A CA 1
ATOM 1390 C C . TYR A 1 178 ? 9.073 7.426 5.626 1.00 96.94 178 TYR A C 1
ATOM 1392 O O . TYR A 1 178 ? 9.950 7.325 4.760 1.00 96.94 178 TYR A O 1
ATOM 1400 N N . ALA A 1 179 ? 8.887 6.458 6.531 1.00 96.38 179 ALA A N 1
ATOM 1401 C CA . ALA A 1 179 ? 9.687 5.234 6.564 1.00 96.38 179 ALA A CA 1
ATOM 1402 C C . ALA A 1 179 ? 9.489 4.396 5.291 1.00 96.38 179 ALA A C 1
ATOM 1404 O O . ALA A 1 179 ? 10.455 3.862 4.734 1.00 96.38 179 ALA A O 1
ATOM 1405 N N . ARG A 1 180 ? 8.245 4.322 4.806 1.00 95.62 180 ARG A N 1
ATOM 1406 C CA . ARG A 1 180 ? 7.860 3.648 3.565 1.00 95.62 180 ARG A CA 1
ATOM 1407 C C . ARG A 1 180 ? 8.551 4.269 2.348 1.00 95.62 180 ARG A C 1
ATOM 1409 O O . ARG A 1 180 ? 9.173 3.548 1.564 1.00 95.62 180 ARG A O 1
ATOM 1416 N N . GLU A 1 181 ? 8.463 5.586 2.189 1.00 95.25 181 GLU A N 1
ATOM 1417 C CA . GLU A 1 181 ? 9.079 6.312 1.072 1.00 95.25 181 GLU A CA 1
ATOM 1418 C C . GLU A 1 181 ? 10.604 6.218 1.107 1.00 95.25 181 GLU A C 1
ATOM 1420 O O . GLU A 1 181 ? 11.236 5.916 0.092 1.00 95.25 181 GLU A O 1
ATOM 1425 N N . THR A 1 182 ? 11.199 6.368 2.291 1.00 95.69 182 THR A N 1
ATOM 1426 C CA . THR A 1 182 ? 12.648 6.232 2.488 1.00 95.69 182 THR A CA 1
ATOM 1427 C C . THR A 1 182 ? 13.139 4.841 2.084 1.00 95.69 182 THR A C 1
ATOM 1429 O O . THR A 1 182 ? 14.170 4.706 1.416 1.00 95.69 182 THR A O 1
ATOM 1432 N N . LEU A 1 183 ? 12.403 3.787 2.455 1.00 95.00 183 LEU A N 1
ATOM 1433 C CA . LEU A 1 183 ? 12.728 2.418 2.059 1.00 95.00 183 LEU A CA 1
ATOM 1434 C C . LEU A 1 183 ? 12.612 2.228 0.541 1.00 95.00 183 LEU A C 1
ATOM 1436 O O . LEU A 1 183 ? 13.519 1.651 -0.059 1.00 95.00 183 LEU A O 1
ATOM 1440 N N . SER A 1 184 ? 11.557 2.760 -0.084 1.00 94.50 184 SER A N 1
ATOM 1441 C CA . SER A 1 184 ? 11.374 2.729 -1.542 1.00 94.50 184 SER A CA 1
ATOM 1442 C C . SER A 1 184 ? 12.531 3.415 -2.278 1.00 94.50 184 SER A C 1
ATOM 1444 O O . SER A 1 184 ? 13.137 2.827 -3.175 1.00 94.50 184 SER A O 1
ATOM 1446 N N . LEU A 1 185 ? 12.923 4.620 -1.849 1.00 94.56 185 LEU A N 1
ATOM 1447 C CA . LEU A 1 185 ? 14.031 5.370 -2.446 1.00 94.56 185 LEU A CA 1
ATOM 1448 C C . LEU A 1 185 ? 15.373 4.653 -2.288 1.00 94.56 185 LEU A C 1
ATOM 1450 O O . LEU A 1 185 ? 16.157 4.593 -3.239 1.00 94.56 185 LEU A O 1
ATOM 1454 N N . ARG A 1 186 ? 15.646 4.082 -1.109 1.00 93.50 186 ARG A N 1
ATOM 1455 C CA . ARG A 1 186 ? 16.888 3.333 -0.875 1.00 93.50 186 ARG A CA 1
ATOM 1456 C C . ARG A 1 186 ? 16.930 2.051 -1.699 1.00 93.50 186 ARG A C 1
ATOM 1458 O O . ARG A 1 186 ? 17.980 1.723 -2.250 1.00 93.50 186 ARG A O 1
ATOM 1465 N N . TRP A 1 187 ? 15.805 1.348 -1.803 1.00 94.25 187 TRP A N 1
ATOM 1466 C CA . TRP A 1 187 ? 15.690 0.163 -2.644 1.00 94.25 187 TRP A CA 1
ATOM 1467 C C . TRP A 1 187 ? 15.927 0.513 -4.117 1.00 94.25 187 TRP A C 1
ATOM 1469 O O . TRP A 1 187 ? 16.760 -0.126 -4.764 1.00 94.25 187 TRP A O 1
ATOM 1479 N N . ARG A 1 188 ? 15.304 1.592 -4.608 1.00 94.12 188 ARG A N 1
ATOM 1480 C CA . ARG A 1 188 ? 15.513 2.120 -5.962 1.00 94.12 188 ARG A CA 1
ATOM 1481 C C . ARG A 1 188 ? 16.978 2.448 -6.223 1.00 94.12 188 ARG A C 1
ATOM 1483 O O . ARG A 1 188 ? 17.557 1.924 -7.166 1.00 94.12 188 ARG A O 1
ATOM 1490 N N . SER A 1 189 ? 17.599 3.250 -5.358 1.00 93.50 189 SER A N 1
ATOM 1491 C CA . SER A 1 189 ? 19.006 3.659 -5.485 1.00 93.50 189 SER A CA 1
ATOM 1492 C C . SER A 1 189 ? 19.955 2.456 -5.571 1.00 93.50 189 SER A C 1
ATOM 1494 O O . SER A 1 189 ? 20.837 2.391 -6.438 1.00 93.50 189 SER A O 1
ATOM 1496 N N . TRP A 1 190 ? 19.725 1.448 -4.723 1.00 93.94 190 TRP A N 1
ATOM 1497 C CA . TRP A 1 190 ? 20.495 0.211 -4.753 1.00 93.94 190 TRP A CA 1
ATOM 1498 C C . TRP A 1 190 ? 20.273 -0.574 -6.052 1.00 93.94 190 TRP A C 1
ATOM 1500 O O . TRP A 1 190 ? 21.243 -1.006 -6.677 1.00 93.94 190 TRP A O 1
ATOM 1510 N N . MET A 1 191 ? 19.020 -0.731 -6.496 1.00 92.44 191 MET A N 1
ATOM 1511 C CA . MET A 1 191 ? 18.695 -1.456 -7.728 1.00 92.44 191 MET A CA 1
ATOM 1512 C C . MET A 1 191 ? 19.279 -0.771 -8.962 1.00 92.44 191 MET A C 1
ATOM 1514 O O . MET A 1 191 ? 19.922 -1.439 -9.770 1.00 92.44 191 MET A O 1
ATOM 1518 N N . THR A 1 192 ? 19.130 0.548 -9.090 1.00 93.38 192 THR A N 1
ATOM 1519 C CA . THR A 1 192 ? 19.724 1.318 -10.188 1.00 93.38 192 THR A CA 1
ATOM 1520 C C . THR A 1 192 ? 21.236 1.114 -10.220 1.00 93.38 192 THR A C 1
ATOM 1522 O O . THR A 1 192 ? 21.783 0.764 -11.263 1.00 93.38 192 THR A O 1
ATOM 1525 N N . SER A 1 193 ? 21.914 1.208 -9.073 1.00 92.44 193 SER A N 1
ATOM 1526 C CA . SER A 1 193 ? 23.359 0.953 -8.979 1.00 92.44 193 SER A CA 1
ATOM 1527 C C . SER A 1 193 ? 23.733 -0.481 -9.376 1.00 92.44 193 SER A C 1
ATOM 1529 O O . SER A 1 193 ? 24.717 -0.701 -10.087 1.00 92.44 193 SER A O 1
ATOM 1531 N N . TYR A 1 194 ? 22.949 -1.470 -8.941 1.00 92.25 194 TYR A N 1
ATOM 1532 C CA . TYR A 1 194 ? 23.153 -2.885 -9.253 1.00 92.25 194 TYR A CA 1
ATOM 1533 C C . TYR A 1 194 ? 23.024 -3.174 -10.759 1.00 92.25 194 TYR A C 1
ATOM 1535 O O . TYR A 1 194 ? 23.920 -3.783 -11.355 1.00 92.25 194 TYR A O 1
ATOM 1543 N N . TYR A 1 195 ? 21.946 -2.706 -11.394 1.00 91.88 195 TYR A N 1
ATOM 1544 C CA . TYR A 1 195 ? 21.712 -2.913 -12.825 1.00 91.88 195 TYR A CA 1
ATOM 1545 C C . TYR A 1 195 ? 22.668 -2.091 -13.690 1.00 91.88 195 TYR A C 1
ATOM 1547 O O . TYR A 1 195 ? 23.166 -2.612 -14.688 1.00 91.88 195 TYR A O 1
ATOM 1555 N N . MET A 1 196 ? 23.029 -0.876 -13.269 1.00 92.44 196 MET A N 1
ATOM 1556 C CA . MET A 1 196 ? 23.995 -0.040 -13.982 1.00 92.44 196 MET A CA 1
ATOM 1557 C C . MET A 1 196 ? 25.390 -0.682 -14.020 1.00 92.44 196 MET A C 1
ATOM 1559 O O . MET A 1 196 ? 26.004 -0.786 -15.083 1.00 92.44 196 MET A O 1
ATOM 1563 N N . LYS A 1 197 ? 25.869 -1.229 -12.892 1.00 91.94 197 LYS A N 1
ATOM 1564 C CA . LYS A 1 197 ? 27.130 -1.996 -12.852 1.00 91.94 197 LYS A CA 1
ATOM 1565 C C . LYS A 1 197 ? 27.112 -3.178 -13.824 1.00 91.94 197 LYS A C 1
ATOM 1567 O O . LYS A 1 197 ? 28.122 -3.478 -14.459 1.00 91.94 197 LYS A O 1
ATOM 1572 N N . ARG A 1 198 ? 25.971 -3.859 -13.958 1.00 90.69 198 ARG A N 1
ATOM 1573 C CA . ARG A 1 198 ? 25.815 -5.003 -14.866 1.00 90.69 198 ARG A CA 1
ATOM 1574 C C . ARG A 1 198 ? 25.727 -4.580 -16.333 1.00 90.69 198 ARG A C 1
ATOM 1576 O O . ARG A 1 198 ? 26.278 -5.277 -17.180 1.00 90.69 198 ARG A O 1
ATOM 1583 N N . TYR A 1 199 ? 25.099 -3.442 -16.611 1.00 90.50 199 TYR A N 1
ATOM 1584 C CA . TYR A 1 199 ? 24.993 -2.861 -17.948 1.00 90.50 199 TYR A CA 1
ATOM 1585 C C . TYR A 1 199 ? 26.369 -2.499 -18.535 1.00 90.50 199 TYR A C 1
ATOM 1587 O O . TYR A 1 199 ? 26.661 -2.816 -19.692 1.00 90.50 199 TYR A O 1
ATOM 1595 N N . PHE A 1 200 ? 27.265 -1.936 -17.717 1.00 90.56 200 PHE A N 1
ATOM 1596 C CA . PHE A 1 200 ? 28.627 -1.597 -18.147 1.00 90.56 200 PHE A CA 1
ATOM 1597 C C . PHE A 1 200 ? 29.609 -2.778 -18.146 1.00 90.56 200 PHE A C 1
ATOM 1599 O O . PHE A 1 200 ? 30.650 -2.725 -18.806 1.00 90.56 200 PHE A O 1
ATOM 1606 N N . LYS A 1 201 ? 29.296 -3.880 -17.457 1.00 92.75 201 LYS A N 1
ATOM 1607 C CA . LYS A 1 201 ? 30.183 -5.049 -17.384 1.00 92.75 201 LYS A CA 1
ATOM 1608 C C . LYS A 1 201 ? 30.300 -5.747 -18.744 1.00 92.75 201 LYS A C 1
ATOM 1610 O O . LYS A 1 201 ? 29.306 -5.934 -19.440 1.00 92.75 201 LYS A O 1
ATOM 1615 N N . ASN A 1 202 ? 31.504 -6.196 -19.113 1.00 88.12 202 ASN A N 1
ATOM 1616 C CA . ASN A 1 202 ? 31.771 -7.053 -20.283 1.00 88.12 202 ASN A CA 1
ATOM 1617 C C . ASN A 1 202 ? 31.207 -6.535 -21.625 1.00 88.12 202 ASN A C 1
ATOM 1619 O O . ASN A 1 202 ? 30.778 -7.334 -22.462 1.00 88.12 202 ASN A O 1
ATOM 1623 N N . ARG A 1 203 ? 31.188 -5.206 -21.827 1.00 86.38 203 ARG A N 1
ATOM 1624 C CA . ARG A 1 203 ? 30.606 -4.549 -23.017 1.00 86.38 203 ARG A CA 1
ATOM 1625 C C . ARG A 1 203 ? 29.141 -4.947 -23.265 1.00 86.38 203 ARG A C 1
ATOM 1627 O O . ARG A 1 203 ? 28.699 -5.016 -24.409 1.00 86.38 203 ARG A O 1
ATOM 1634 N N . THR A 1 204 ? 28.386 -5.230 -22.200 1.00 86.25 204 THR A N 1
ATOM 1635 C CA . THR A 1 204 ? 26.984 -5.667 -22.299 1.00 86.25 204 THR A CA 1
ATOM 1636 C C . THR A 1 204 ? 26.114 -4.614 -22.983 1.00 86.25 204 THR A C 1
ATOM 1638 O O . THR A 1 204 ? 25.307 -4.984 -23.828 1.00 86.25 204 THR A O 1
ATOM 1641 N N . PHE A 1 205 ? 26.347 -3.321 -22.731 1.00 85.19 205 PHE A N 1
ATOM 1642 C CA . PHE A 1 205 ? 25.694 -2.227 -23.461 1.00 85.19 205 PHE A CA 1
ATOM 1643 C C . PHE A 1 205 ? 25.798 -2.378 -24.992 1.00 85.19 205 PHE A C 1
ATOM 1645 O O . PHE A 1 205 ? 24.801 -2.257 -25.697 1.00 85.19 205 PHE A O 1
ATOM 1652 N N . TYR A 1 206 ? 26.979 -2.742 -25.507 1.00 84.25 206 TYR A N 1
ATOM 1653 C CA . TYR A 1 206 ? 27.201 -2.940 -26.940 1.00 84.25 206 TYR A CA 1
ATOM 1654 C C . TYR A 1 206 ? 26.497 -4.199 -27.458 1.00 84.25 206 TYR A C 1
ATOM 1656 O O . TYR A 1 206 ? 25.933 -4.193 -28.549 1.00 84.25 206 TYR A O 1
ATOM 1664 N N . LYS A 1 207 ? 26.487 -5.285 -26.674 1.00 85.81 207 LYS A N 1
ATOM 1665 C CA . LYS A 1 207 ? 25.771 -6.522 -27.031 1.00 85.81 207 LYS A CA 1
ATOM 1666 C C . LYS A 1 207 ? 24.260 -6.303 -27.104 1.00 85.81 207 LYS A C 1
ATOM 1668 O O . LYS A 1 207 ? 23.641 -6.713 -28.074 1.00 85.81 207 LYS A O 1
ATOM 1673 N N . ILE A 1 208 ? 23.686 -5.609 -26.120 1.00 86.31 208 ILE A N 1
ATOM 1674 C CA . ILE A 1 208 ? 22.250 -5.295 -26.088 1.00 86.31 208 ILE A CA 1
ATOM 1675 C C . ILE A 1 208 ? 21.867 -4.429 -27.292 1.00 86.31 208 ILE A C 1
ATOM 1677 O O . ILE A 1 208 ? 20.874 -4.725 -27.951 1.00 86.31 208 ILE A O 1
ATOM 1681 N N . GLN A 1 209 ? 22.677 -3.413 -27.608 1.00 85.06 209 GLN A N 1
ATOM 1682 C CA . GLN A 1 209 ? 22.430 -2.525 -28.744 1.00 85.06 209 GLN A CA 1
ATOM 1683 C C . GLN A 1 209 ? 22.600 -3.229 -30.099 1.00 85.06 209 GLN A C 1
ATOM 1685 O O . GLN A 1 209 ? 21.781 -3.037 -30.989 1.00 85.06 209 GLN A O 1
ATOM 1690 N N . SER A 1 210 ? 23.642 -4.049 -30.266 1.00 83.62 210 SER A N 1
ATOM 1691 C CA . SER A 1 210 ? 23.913 -4.758 -31.531 1.00 83.62 210 SER A CA 1
ATOM 1692 C C . SER A 1 210 ? 22.924 -5.882 -31.826 1.00 83.62 210 SER A C 1
ATOM 1694 O O . SER A 1 210 ? 22.695 -6.193 -32.990 1.00 83.62 210 SER A O 1
ATOM 1696 N N . GLN A 1 211 ? 22.340 -6.488 -30.791 1.00 85.38 211 GLN A N 1
ATOM 1697 C CA . GLN A 1 211 ? 21.363 -7.566 -30.931 1.00 85.38 211 GLN A CA 1
ATOM 1698 C C . GLN A 1 211 ? 19.908 -7.068 -30.883 1.00 85.38 211 GLN A C 1
ATOM 1700 O O . GLN A 1 211 ? 19.004 -7.894 -30.972 1.00 85.38 211 GLN A O 1
ATOM 1705 N N . SER A 1 212 ? 19.673 -5.757 -30.705 1.00 80.25 212 SER A N 1
ATOM 1706 C CA . SER A 1 212 ? 18.338 -5.144 -30.566 1.00 80.25 212 SER A CA 1
ATOM 1707 C C . SER A 1 212 ? 17.409 -5.906 -29.606 1.00 80.25 212 SER A C 1
ATOM 1709 O O . SER A 1 212 ? 16.213 -6.026 -29.844 1.00 80.25 212 SER A O 1
ATOM 1711 N N . ILE A 1 213 ? 17.963 -6.463 -28.519 1.00 79.50 213 ILE A N 1
ATOM 1712 C CA . ILE A 1 213 ? 17.205 -7.334 -27.598 1.00 79.50 213 ILE A CA 1
ATOM 1713 C C . ILE A 1 213 ? 16.263 -6.510 -26.712 1.00 79.50 213 ILE A C 1
ATOM 1715 O O . ILE A 1 213 ? 15.218 -7.003 -26.291 1.00 79.50 213 ILE A O 1
ATOM 1719 N N . ILE A 1 214 ? 16.662 -5.282 -26.365 1.00 81.69 214 ILE A N 1
ATOM 1720 C CA . ILE A 1 214 ? 15.946 -4.419 -25.422 1.00 81.69 214 ILE A CA 1
ATOM 1721 C C . ILE A 1 214 ? 15.932 -2.993 -25.965 1.00 81.69 214 ILE A C 1
ATOM 1723 O O . ILE A 1 214 ? 16.992 -2.383 -26.112 1.00 81.69 214 ILE A O 1
ATOM 1727 N N . ASP A 1 215 ? 14.734 -2.453 -26.167 1.00 81.94 215 ASP A N 1
ATOM 1728 C CA . ASP A 1 215 ? 14.537 -1.040 -26.490 1.00 81.94 215 ASP A CA 1
ATOM 1729 C C . ASP A 1 215 ? 14.704 -0.163 -25.242 1.00 81.94 215 ASP A C 1
ATOM 1731 O O . ASP A 1 215 ? 14.235 -0.524 -24.155 1.00 81.94 215 ASP A O 1
ATOM 1735 N N . ASN A 1 216 ? 15.371 0.982 -25.419 1.00 86.94 216 ASN A N 1
ATOM 1736 C CA . ASN A 1 216 ? 15.625 2.028 -24.418 1.00 86.94 216 ASN A CA 1
ATOM 1737 C C . ASN A 1 216 ? 16.079 1.484 -23.044 1.00 86.94 216 ASN A C 1
ATOM 1739 O O . ASN A 1 216 ? 15.387 1.654 -22.034 1.00 86.94 216 ASN A O 1
ATOM 1743 N N . PRO A 1 217 ? 17.233 0.789 -22.972 1.00 85.75 217 PRO A N 1
ATOM 1744 C CA . PRO A 1 217 ? 17.693 0.151 -21.737 1.00 85.75 217 PRO A CA 1
ATOM 1745 C C . PRO A 1 217 ? 17.950 1.149 -20.598 1.00 85.75 217 PRO A C 1
ATOM 1747 O O . PRO A 1 217 ? 17.787 0.805 -19.431 1.00 85.75 217 PRO A O 1
ATOM 1750 N N . ASP A 1 218 ? 18.333 2.379 -20.924 1.00 87.56 218 ASP A N 1
ATOM 1751 C CA . ASP A 1 218 ? 18.502 3.497 -19.999 1.00 87.56 218 ASP A CA 1
ATOM 1752 C C . ASP A 1 218 ? 17.173 3.927 -19.366 1.00 87.56 218 ASP A C 1
ATOM 1754 O O . ASP A 1 218 ? 17.090 4.036 -18.140 1.00 87.56 218 ASP A O 1
ATOM 1758 N N . GLN A 1 219 ? 16.125 4.076 -20.182 1.00 89.69 219 GLN A N 1
ATOM 1759 C CA . GLN A 1 219 ? 14.779 4.390 -19.709 1.00 89.69 219 GLN A CA 1
ATOM 1760 C C . GLN A 1 219 ? 14.262 3.286 -18.786 1.00 89.69 219 GLN A C 1
ATOM 1762 O O . GLN A 1 219 ? 13.812 3.569 -17.681 1.00 89.69 219 GLN A O 1
ATOM 1767 N N . ARG A 1 220 ? 14.424 2.014 -19.174 1.00 90.19 220 ARG A N 1
ATOM 1768 C CA . ARG A 1 220 ? 14.012 0.874 -18.338 1.00 90.19 220 ARG A CA 1
ATOM 1769 C C . ARG A 1 220 ? 14.752 0.827 -16.998 1.00 90.19 220 ARG A C 1
ATOM 1771 O O . ARG A 1 220 ? 14.164 0.517 -15.967 1.00 90.19 220 ARG A O 1
ATOM 1778 N N . ILE A 1 221 ? 16.050 1.134 -16.972 1.00 89.50 221 ILE A N 1
ATOM 1779 C CA . ILE A 1 221 ? 16.815 1.161 -15.714 1.00 89.50 221 ILE A CA 1
ATOM 1780 C C . ILE A 1 221 ? 16.374 2.327 -14.813 1.00 89.50 221 ILE A C 1
ATOM 1782 O O . ILE A 1 221 ? 16.430 2.194 -13.591 1.00 89.50 221 ILE A O 1
ATOM 1786 N N . ASN A 1 222 ? 15.953 3.461 -15.370 1.00 86.94 222 ASN A N 1
ATOM 1787 C CA . ASN A 1 222 ? 15.549 4.616 -14.570 1.00 86.94 222 ASN A CA 1
ATOM 1788 C C . ASN A 1 222 ? 14.072 4.553 -14.147 1.00 86.94 222 ASN A C 1
ATOM 1790 O O . ASN A 1 222 ? 13.761 4.544 -12.952 1.00 86.94 222 ASN A O 1
ATOM 1794 N N . ASP A 1 223 ? 13.175 4.464 -15.125 1.00 90.56 223 ASP A N 1
ATOM 1795 C CA . ASP A 1 223 ? 11.735 4.617 -14.938 1.00 90.56 223 ASP A CA 1
ATOM 1796 C C . ASP A 1 223 ? 11.111 3.322 -14.416 1.00 90.56 223 ASP A C 1
ATOM 1798 O O . ASP A 1 223 ? 10.445 3.338 -13.375 1.00 90.56 223 ASP A O 1
ATOM 1802 N N . ASP A 1 224 ? 11.392 2.180 -15.060 1.00 91.19 224 ASP A N 1
ATOM 1803 C CA . ASP A 1 224 ? 10.769 0.910 -14.664 1.00 91.19 224 ASP A CA 1
ATOM 1804 C C . ASP A 1 224 ? 11.229 0.482 -13.268 1.00 91.19 224 ASP A C 1
ATOM 1806 O O . ASP A 1 224 ? 10.424 -0.029 -12.496 1.00 91.19 224 ASP A O 1
ATOM 1810 N N . LEU A 1 225 ? 12.498 0.707 -12.897 1.00 91.88 225 LEU A N 1
ATOM 1811 C CA . LEU A 1 225 ? 12.971 0.394 -11.541 1.00 91.88 225 LEU A CA 1
ATOM 1812 C C . LEU A 1 225 ? 12.309 1.278 -10.483 1.00 91.88 225 LEU A C 1
ATOM 1814 O O . LEU A 1 225 ? 11.987 0.781 -9.405 1.00 91.88 225 LEU A O 1
ATOM 1818 N N . SER A 1 226 ? 12.084 2.558 -10.790 1.00 90.75 226 SER A N 1
ATOM 1819 C CA . SER A 1 226 ? 11.376 3.479 -9.899 1.00 90.75 226 SER A CA 1
ATOM 1820 C C . SER A 1 226 ? 9.933 3.039 -9.670 1.00 90.75 226 SER A C 1
ATOM 1822 O O . SER A 1 226 ? 9.500 2.868 -8.525 1.00 90.75 226 SER A O 1
ATOM 1824 N N . ALA A 1 227 ? 9.213 2.784 -10.766 1.00 93.25 227 ALA A N 1
ATOM 1825 C CA . ALA A 1 227 ? 7.846 2.288 -10.725 1.00 93.25 227 ALA A CA 1
ATOM 1826 C C . ALA A 1 227 ? 7.774 0.925 -10.023 1.00 93.25 227 ALA A C 1
ATOM 1828 O O . ALA A 1 227 ? 6.897 0.706 -9.190 1.00 93.25 227 ALA A O 1
ATOM 1829 N N . PHE A 1 228 ? 8.724 0.026 -10.290 1.00 93.31 228 PHE A N 1
ATOM 1830 C CA . PHE A 1 228 ? 8.774 -1.299 -9.684 1.00 93.31 228 PHE A CA 1
ATOM 1831 C C . PHE A 1 228 ? 8.912 -1.228 -8.164 1.00 93.31 228 PHE A C 1
ATOM 1833 O O . PHE A 1 228 ? 8.082 -1.801 -7.464 1.00 93.31 228 PHE A O 1
ATOM 1840 N N . THR A 1 229 ? 9.917 -0.524 -7.630 1.00 93.06 229 THR A N 1
ATOM 1841 C CA . THR A 1 229 ? 10.142 -0.477 -6.175 1.00 93.06 229 THR A CA 1
ATOM 1842 C C . THR A 1 229 ? 9.005 0.224 -5.441 1.00 93.06 229 THR A C 1
ATOM 1844 O O . THR A 1 229 ? 8.574 -0.249 -4.388 1.00 93.06 229 THR A O 1
ATOM 1847 N N . GLY A 1 230 ? 8.489 1.320 -6.011 1.00 92.69 230 GLY A N 1
ATOM 1848 C CA . GLY A 1 230 ? 7.375 2.072 -5.438 1.00 92.69 230 GLY A CA 1
ATOM 1849 C C . GLY A 1 230 ? 6.087 1.255 -5.405 1.00 92.69 230 GLY A C 1
ATOM 1850 O O . GLY A 1 230 ? 5.498 1.075 -4.337 1.00 92.69 230 GLY A O 1
ATOM 1851 N N . THR A 1 231 ? 5.682 0.706 -6.551 1.00 93.94 231 THR A N 1
ATOM 1852 C CA . THR A 1 231 ? 4.444 -0.072 -6.683 1.00 93.94 231 THR A CA 1
ATOM 1853 C C . THR A 1 231 ? 4.515 -1.388 -5.918 1.00 93.94 231 THR A C 1
ATOM 1855 O O . THR A 1 231 ? 3.553 -1.739 -5.245 1.00 93.94 231 THR A O 1
ATOM 1858 N N . ALA A 1 232 ? 5.647 -2.098 -5.946 1.00 93.38 232 ALA A N 1
ATOM 1859 C CA . ALA A 1 232 ? 5.818 -3.349 -5.205 1.00 93.38 232 ALA A CA 1
ATOM 1860 C C . ALA A 1 232 ? 5.612 -3.161 -3.697 1.00 93.38 232 ALA A C 1
ATOM 1862 O O . ALA A 1 232 ? 4.922 -3.951 -3.052 1.00 93.38 232 ALA A O 1
ATOM 1863 N N . LEU A 1 233 ? 6.213 -2.108 -3.141 1.00 93.25 233 LEU A N 1
ATOM 1864 C CA . LEU A 1 233 ? 6.134 -1.798 -1.719 1.00 93.25 233 LEU A CA 1
ATOM 1865 C C . LEU A 1 233 ? 4.759 -1.225 -1.347 1.00 93.25 233 LEU A C 1
ATOM 1867 O O . LEU A 1 233 ? 4.213 -1.559 -0.301 1.00 93.25 233 LEU A O 1
ATOM 1871 N N . ALA A 1 234 ? 4.170 -0.401 -2.216 1.00 92.75 234 ALA A N 1
ATOM 1872 C CA . ALA A 1 234 ? 2.796 0.068 -2.064 1.00 92.75 234 ALA A CA 1
ATOM 1873 C C . ALA A 1 234 ? 1.806 -1.096 -1.996 1.00 92.75 234 ALA A C 1
ATOM 1875 O O . ALA A 1 234 ? 1.057 -1.217 -1.034 1.00 92.75 234 ALA A O 1
ATOM 1876 N N . PHE A 1 235 ? 1.848 -1.964 -3.003 1.00 94.19 235 PHE A N 1
ATOM 1877 C CA . PHE A 1 235 ? 0.932 -3.081 -3.153 1.00 94.19 235 PHE A CA 1
ATOM 1878 C C . PHE A 1 235 ? 1.040 -4.069 -1.990 1.00 94.19 235 PHE A C 1
ATOM 1880 O O . PHE A 1 235 ? 0.016 -4.505 -1.469 1.00 94.19 235 PHE A O 1
ATOM 1887 N N . SER A 1 236 ? 2.258 -4.382 -1.530 1.00 93.12 236 SER A N 1
ATOM 1888 C CA . SER A 1 236 ? 2.448 -5.286 -0.391 1.00 93.12 236 SER A CA 1
ATOM 1889 C C . SER A 1 236 ? 1.865 -4.723 0.906 1.00 93.12 236 SER A C 1
ATOM 1891 O O . SER A 1 236 ? 1.199 -5.456 1.635 1.00 93.12 236 SER A O 1
ATOM 1893 N N . LEU A 1 237 ? 2.045 -3.426 1.173 1.00 91.88 237 LEU A N 1
ATOM 1894 C CA . LEU A 1 237 ? 1.461 -2.772 2.345 1.00 91.88 237 LEU A CA 1
ATOM 1895 C C . LEU A 1 237 ? -0.052 -2.606 2.230 1.00 91.88 237 LEU A C 1
ATOM 1897 O O . LEU A 1 237 ? -0.743 -2.757 3.231 1.00 91.88 237 LEU A O 1
ATOM 1901 N N . THR A 1 238 ? -0.577 -2.329 1.037 1.00 93.94 238 THR A N 1
ATOM 1902 C CA . THR A 1 238 ? -2.025 -2.284 0.800 1.00 93.94 238 THR A CA 1
ATOM 1903 C C . THR A 1 238 ? -2.659 -3.647 1.053 1.00 93.94 238 THR A C 1
ATOM 1905 O O . THR A 1 238 ? -3.663 -3.718 1.754 1.00 93.94 238 THR A O 1
ATOM 1908 N N . LEU A 1 239 ? -2.067 -4.731 0.542 1.00 94.94 239 LEU A N 1
ATOM 1909 C CA . LEU A 1 239 ? -2.564 -6.087 0.775 1.00 94.94 239 LEU A CA 1
ATOM 1910 C C . LEU A 1 239 ? -2.482 -6.473 2.256 1.00 94.94 239 LEU A C 1
ATOM 1912 O O . LEU A 1 239 ? -3.412 -7.066 2.795 1.00 94.94 239 LEU A O 1
ATOM 1916 N N . PHE A 1 240 ? -1.384 -6.108 2.919 1.00 93.62 240 PHE A N 1
ATOM 1917 C CA . PHE A 1 240 ? -1.217 -6.323 4.351 1.00 93.62 240 PHE A CA 1
ATOM 1918 C C . PHE A 1 240 ? -2.268 -5.564 5.170 1.00 93.62 240 PHE A C 1
ATOM 1920 O O . PHE A 1 240 ? -2.931 -6.173 6.003 1.00 93.62 240 PHE A O 1
ATOM 1927 N N . ASN A 1 241 ? -2.476 -4.274 4.888 1.00 91.75 241 ASN A N 1
ATOM 1928 C CA . ASN A 1 241 ? -3.527 -3.474 5.518 1.00 91.75 241 ASN A CA 1
ATOM 1929 C C . ASN A 1 241 ? -4.902 -4.090 5.302 1.00 91.75 241 ASN A C 1
ATOM 1931 O O . ASN A 1 241 ? -5.612 -4.319 6.270 1.00 91.75 241 ASN A O 1
ATOM 1935 N N . ALA A 1 242 ? -5.241 -4.433 4.059 1.00 94.38 242 ALA A N 1
ATOM 1936 C CA . ALA A 1 242 ? -6.519 -5.052 3.740 1.00 94.38 242 ALA A CA 1
ATOM 1937 C C . ALA A 1 242 ? -6.738 -6.356 4.525 1.00 94.38 242 ALA A C 1
ATOM 1939 O O . ALA A 1 242 ? -7.841 -6.599 5.001 1.00 94.38 242 ALA A O 1
ATOM 1940 N N . ALA A 1 243 ? -5.698 -7.177 4.709 1.00 95.12 243 ALA A N 1
ATOM 1941 C CA . ALA A 1 243 ? -5.785 -8.393 5.514 1.00 95.12 243 ALA A CA 1
ATOM 1942 C C . ALA A 1 243 ? -6.002 -8.095 7.008 1.00 95.12 243 ALA A C 1
ATOM 1944 O O . ALA A 1 243 ? -6.854 -8.722 7.637 1.00 95.12 243 ALA A O 1
ATOM 1945 N N . VAL A 1 244 ? -5.261 -7.139 7.578 1.00 92.00 244 VAL A N 1
ATOM 1946 C CA . VAL A 1 244 ? -5.405 -6.750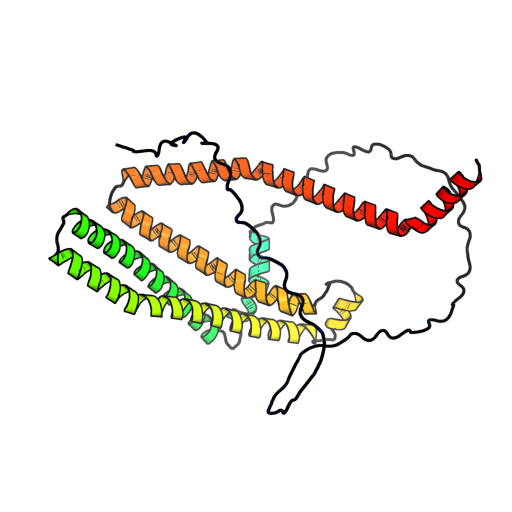 8.991 1.00 92.00 244 VAL A CA 1
ATOM 1947 C C . VAL A 1 244 ? -6.774 -6.124 9.248 1.00 92.00 244 VAL A C 1
ATOM 1949 O O . VAL A 1 244 ? -7.425 -6.482 10.229 1.00 92.00 244 VAL A O 1
ATOM 1952 N N . ASP A 1 245 ? -7.227 -5.238 8.363 1.00 90.69 245 ASP A N 1
ATOM 1953 C CA . ASP A 1 245 ? -8.543 -4.606 8.431 1.00 90.69 245 ASP A CA 1
ATOM 1954 C C . ASP A 1 245 ? -9.638 -5.664 8.326 1.00 90.69 245 ASP A C 1
ATOM 1956 O O . ASP A 1 245 ? -10.524 -5.715 9.176 1.00 90.69 245 ASP A O 1
ATOM 1960 N N . LEU A 1 246 ? -9.542 -6.571 7.349 1.00 94.31 246 LEU A N 1
ATOM 1961 C CA . LEU A 1 246 ? -10.500 -7.659 7.188 1.00 94.31 246 LEU A CA 1
ATOM 1962 C C . LEU A 1 246 ? -10.603 -8.498 8.464 1.00 94.31 246 LEU A C 1
ATOM 1964 O O . LEU A 1 246 ? -11.711 -8.731 8.934 1.00 94.31 246 LEU A O 1
ATOM 1968 N N . ILE A 1 247 ? -9.480 -8.916 9.055 1.00 94.00 247 ILE A N 1
ATOM 1969 C CA . ILE A 1 247 ? -9.475 -9.712 10.292 1.00 94.00 247 ILE A CA 1
ATOM 1970 C C . ILE A 1 247 ? -10.066 -8.908 11.460 1.00 94.00 247 ILE A C 1
ATOM 1972 O O . ILE A 1 247 ? -10.944 -9.402 12.171 1.00 94.00 247 ILE A O 1
ATOM 1976 N N . SER A 1 248 ? -9.613 -7.667 11.645 1.00 90.81 248 SER A N 1
ATOM 1977 C CA . SER A 1 248 ? -10.005 -6.814 12.772 1.00 90.81 248 SER A CA 1
ATOM 1978 C C . SER A 1 248 ? -11.490 -6.467 12.721 1.00 90.81 248 SER A C 1
ATOM 1980 O O . SER A 1 248 ? -12.212 -6.704 13.689 1.00 90.81 248 SER A O 1
ATOM 1982 N N . PHE A 1 249 ? -11.974 -5.963 11.583 1.00 90.75 249 PHE A N 1
ATOM 1983 C CA . PHE A 1 249 ? -13.378 -5.599 11.412 1.00 90.75 249 PHE A CA 1
ATOM 1984 C C . PHE A 1 249 ? -14.294 -6.818 11.380 1.00 90.75 249 PHE A C 1
ATOM 1986 O O . PHE A 1 249 ? -15.390 -6.738 11.928 1.00 90.75 249 PHE A O 1
ATOM 1993 N N . SER A 1 250 ? -13.853 -7.957 10.831 1.00 94.19 250 SER A N 1
ATOM 1994 C CA . SER A 1 250 ? -14.631 -9.201 10.925 1.00 94.19 250 SER A CA 1
ATOM 1995 C C . SER A 1 250 ? -14.838 -9.609 12.380 1.00 94.19 250 SER A C 1
ATOM 1997 O O . SER A 1 250 ? -15.964 -9.900 12.773 1.00 94.19 250 SER A O 1
ATOM 1999 N N . ASN A 1 251 ? -13.782 -9.571 13.200 1.00 93.38 251 ASN A N 1
ATOM 2000 C CA . ASN A 1 251 ? -13.877 -9.924 14.614 1.00 93.38 251 ASN A CA 1
ATOM 2001 C C . ASN A 1 251 ? -14.758 -8.940 15.405 1.00 93.38 251 ASN A C 1
ATOM 2003 O O . ASN A 1 251 ? -15.627 -9.363 16.164 1.00 93.38 251 ASN A O 1
ATOM 2007 N N . ILE A 1 252 ? -14.576 -7.629 15.196 1.00 91.56 252 ILE A N 1
ATOM 2008 C CA . ILE A 1 252 ? -15.394 -6.587 15.840 1.00 91.56 252 ILE A CA 1
ATOM 2009 C C . ILE A 1 252 ? -16.869 -6.760 15.469 1.00 91.56 252 ILE A C 1
ATOM 2011 O O . ILE A 1 252 ? -17.733 -6.777 16.344 1.00 91.56 252 ILE A O 1
ATOM 2015 N N . LEU A 1 253 ? -17.166 -6.908 14.178 1.00 92.88 253 LEU A N 1
ATOM 2016 C CA . LEU A 1 253 ? -18.537 -6.974 13.693 1.00 92.88 253 LEU A CA 1
ATOM 2017 C C . LEU A 1 253 ? -19.240 -8.257 14.130 1.00 92.88 253 LEU A C 1
ATOM 2019 O O . LEU A 1 253 ? -20.394 -8.204 14.553 1.00 92.88 253 LEU A O 1
ATOM 2023 N N . TYR A 1 254 ? -18.537 -9.391 14.070 1.00 95.38 254 TYR A N 1
ATOM 2024 C CA . TYR A 1 254 ? -19.051 -10.657 14.575 1.00 95.38 254 TYR A CA 1
ATOM 2025 C C . TYR A 1 254 ? -19.355 -10.575 16.076 1.00 95.38 254 TYR A C 1
ATOM 2027 O O . TYR A 1 254 ? -20.390 -11.065 16.511 1.00 95.38 254 TYR A O 1
ATOM 2035 N N . GLY A 1 255 ? -18.504 -9.899 16.856 1.00 93.38 255 GLY A N 1
ATOM 2036 C CA . GLY A 1 255 ? -18.736 -9.676 18.284 1.00 93.38 255 GLY A CA 1
ATOM 2037 C C . GLY A 1 255 ? -19.940 -8.779 18.594 1.00 93.38 255 GLY A C 1
ATOM 2038 O O . GLY A 1 255 ? -20.602 -8.990 19.606 1.00 93.38 255 GLY A O 1
ATOM 2039 N N . ILE A 1 256 ? -20.244 -7.799 17.737 1.00 92.62 256 ILE A N 1
ATOM 2040 C CA . ILE A 1 256 ? -21.378 -6.880 17.934 1.00 92.62 256 ILE A CA 1
ATOM 2041 C C . ILE A 1 256 ? -22.695 -7.516 17.476 1.00 92.62 256 ILE A C 1
ATOM 2043 O O . ILE A 1 256 ? -23.682 -7.481 18.209 1.00 92.62 256 ILE A O 1
ATOM 2047 N N . TYR A 1 257 ? -22.742 -8.062 16.258 1.00 93.94 257 TYR A N 1
ATOM 2048 C CA . TYR A 1 257 ? -23.972 -8.621 15.697 1.00 93.94 257 TYR A CA 1
ATOM 2049 C C . TYR A 1 257 ? -23.680 -9.684 14.614 1.00 93.94 257 TYR A C 1
ATOM 2051 O O . TYR A 1 257 ? -23.575 -9.360 13.422 1.00 93.94 257 TYR A O 1
ATOM 2059 N N . PRO A 1 258 ? -23.602 -10.976 14.996 1.00 94.62 258 PRO A N 1
ATOM 2060 C CA . PRO A 1 258 ? -23.272 -12.075 14.084 1.00 94.62 258 PRO A CA 1
ATOM 2061 C C . PRO A 1 258 ? -24.153 -12.187 12.826 1.00 94.62 258 PRO A C 1
ATOM 2063 O O . PRO A 1 258 ? -23.605 -12.450 11.753 1.00 94.62 258 PRO A O 1
ATOM 2066 N N . PRO A 1 259 ? -25.487 -11.969 12.872 1.00 96.44 259 PRO A N 1
ATOM 2067 C CA . PRO A 1 259 ? -26.308 -12.114 11.669 1.00 96.44 259 PRO A CA 1
ATOM 2068 C C . PRO A 1 259 ? -25.947 -11.115 10.559 1.00 96.44 259 PRO A C 1
ATOM 2070 O O . PRO A 1 259 ? -25.934 -11.479 9.385 1.00 96.44 259 PRO A O 1
ATOM 2073 N N . LEU A 1 260 ? -25.593 -9.873 10.910 1.00 94.75 260 LEU A N 1
ATOM 2074 C CA . LEU A 1 260 ? -25.191 -8.847 9.934 1.00 94.75 260 LEU A CA 1
ATOM 2075 C C . LEU A 1 260 ? -23.843 -9.192 9.303 1.00 94.75 260 LEU A C 1
ATOM 2077 O O . LEU A 1 260 ? -23.678 -8.993 8.103 1.00 94.75 260 LEU A O 1
ATOM 2081 N N . PHE A 1 261 ? -22.916 -9.777 10.067 1.00 95.38 261 PHE A N 1
ATOM 2082 C CA . PHE A 1 261 ? -21.657 -10.275 9.516 1.00 95.38 261 PHE A CA 1
ATOM 2083 C C . PHE A 1 261 ? -21.897 -11.291 8.386 1.00 95.38 261 PHE A C 1
ATOM 2085 O O . PHE A 1 261 ? -21.346 -11.135 7.297 1.00 95.38 261 PHE A O 1
ATOM 2092 N N . ILE A 1 262 ? -22.785 -12.273 8.590 1.00 96.00 262 ILE A N 1
ATOM 2093 C CA . ILE A 1 262 ? -23.121 -13.268 7.555 1.00 96.00 262 ILE A CA 1
ATOM 2094 C C . ILE A 1 262 ? -23.753 -12.609 6.323 1.00 96.00 262 ILE A C 1
ATOM 2096 O O . ILE A 1 262 ? -23.368 -12.920 5.195 1.00 96.00 262 ILE A O 1
ATOM 2100 N N . VAL A 1 263 ? -24.678 -11.663 6.518 1.00 97.12 263 VAL A N 1
ATOM 2101 C CA . VAL A 1 263 ? -25.295 -10.917 5.409 1.00 97.12 263 VAL A CA 1
ATOM 2102 C C . VAL A 1 263 ? -24.243 -10.156 4.599 1.00 97.12 263 VAL A C 1
ATOM 2104 O O . VAL A 1 263 ? -24.284 -10.196 3.371 1.00 97.12 263 VAL A O 1
ATOM 2107 N N . LEU A 1 264 ? -23.269 -9.514 5.252 1.00 96.12 264 LEU A N 1
ATOM 2108 C CA . LEU A 1 264 ? -22.189 -8.808 4.556 1.00 96.12 264 LEU A CA 1
ATOM 2109 C C . LEU A 1 264 ? -21.266 -9.746 3.779 1.00 96.12 264 LEU A C 1
ATOM 2111 O O . LEU A 1 264 ? -20.837 -9.382 2.687 1.00 96.12 264 LEU A O 1
ATOM 2115 N N . ILE A 1 265 ? -20.984 -10.946 4.293 1.00 96.00 265 ILE A N 1
ATOM 2116 C CA . ILE A 1 265 ? -20.204 -11.950 3.557 1.00 96.00 265 ILE A CA 1
ATOM 2117 C C . ILE A 1 265 ? -20.939 -12.361 2.279 1.00 96.00 265 ILE A C 1
ATOM 2119 O O . ILE A 1 265 ? -20.349 -12.339 1.198 1.00 96.00 265 ILE A O 1
ATOM 2123 N N . VAL A 1 266 ? -22.235 -12.674 2.377 1.00 97.31 266 VAL A N 1
ATOM 2124 C CA . VAL A 1 266 ? -23.058 -13.027 1.209 1.00 97.31 266 VAL A CA 1
ATOM 2125 C C . VAL A 1 266 ? -23.115 -11.866 0.216 1.00 97.31 266 VAL A C 1
ATOM 2127 O O . VAL A 1 266 ? -22.914 -12.070 -0.981 1.00 97.31 266 VAL A O 1
ATOM 2130 N N . TYR A 1 267 ? -23.328 -10.644 0.706 1.00 96.88 267 TYR A N 1
ATOM 2131 C CA . TYR A 1 267 ? -23.359 -9.438 -0.116 1.00 96.88 267 TYR A CA 1
ATOM 2132 C C . TYR A 1 267 ? -22.024 -9.189 -0.832 1.00 96.88 267 TYR A C 1
ATOM 2134 O O . TYR A 1 267 ? -22.009 -8.936 -2.036 1.00 96.88 267 TYR A O 1
ATOM 2142 N N . SER A 1 268 ? -20.898 -9.303 -0.123 1.00 96.12 268 SER A N 1
ATOM 2143 C CA . SER A 1 268 ? -19.561 -9.085 -0.681 1.00 96.12 268 SER A CA 1
ATOM 2144 C C . SER A 1 268 ? -19.212 -10.135 -1.733 1.00 96.12 268 SER A C 1
ATOM 2146 O O . SER A 1 268 ? -18.828 -9.769 -2.842 1.00 96.12 268 SER A O 1
ATOM 2148 N N . LEU A 1 269 ? -19.408 -11.424 -1.437 1.00 97.00 269 LEU A N 1
ATOM 2149 C CA . LEU A 1 269 ? -19.134 -12.505 -2.388 1.00 97.00 269 LEU A CA 1
ATOM 2150 C C . LEU A 1 269 ? -20.049 -12.430 -3.614 1.00 97.00 269 LEU A C 1
ATOM 2152 O O . LEU A 1 269 ? -19.577 -12.579 -4.741 1.00 97.00 269 LEU A O 1
ATOM 2156 N N . GLY A 1 270 ? -21.339 -12.151 -3.408 1.00 97.56 270 GLY A N 1
ATOM 2157 C CA . GLY A 1 270 ? -22.300 -11.957 -4.490 1.00 97.56 270 GLY A CA 1
ATOM 2158 C C . GLY A 1 270 ? -21.920 -10.777 -5.384 1.00 97.56 270 GLY A C 1
ATOM 2159 O O . GLY A 1 270 ? -21.835 -10.927 -6.602 1.00 97.56 270 GLY A O 1
ATOM 2160 N N . GLY A 1 271 ? -21.609 -9.623 -4.787 1.00 96.69 271 GLY A N 1
ATOM 2161 C CA . GLY A 1 271 ? -21.179 -8.427 -5.510 1.00 96.69 271 GLY A CA 1
ATOM 2162 C C . GLY A 1 271 ? -19.881 -8.639 -6.292 1.00 96.69 271 GLY A C 1
ATOM 2163 O O . GLY A 1 271 ? -19.803 -8.258 -7.462 1.00 96.69 271 GLY A O 1
ATOM 2164 N N . THR A 1 272 ? -18.882 -9.303 -5.701 1.00 96.31 272 THR A N 1
ATOM 2165 C CA . THR A 1 272 ? -17.639 -9.669 -6.397 1.00 96.31 272 THR A CA 1
ATOM 2166 C C . THR A 1 272 ? -17.906 -10.638 -7.549 1.00 96.31 272 THR A C 1
ATOM 2168 O O . THR A 1 272 ? -17.394 -10.425 -8.646 1.00 96.31 272 THR A O 1
ATOM 2171 N N . GLY A 1 273 ? -18.744 -11.659 -7.345 1.00 96.25 273 GLY A N 1
ATOM 2172 C CA . GLY A 1 273 ? -19.121 -12.612 -8.392 1.00 96.25 273 GLY A CA 1
ATOM 2173 C C . GLY A 1 273 ? -19.808 -11.940 -9.583 1.00 96.25 273 GLY A C 1
ATOM 2174 O O . GLY A 1 273 ? -19.400 -12.145 -10.727 1.00 96.25 273 GLY A O 1
ATOM 2175 N N . ILE A 1 274 ? -20.789 -11.072 -9.318 1.00 95.50 274 ILE A N 1
ATOM 2176 C CA . ILE A 1 274 ? -21.479 -10.283 -10.349 1.00 95.50 274 ILE A CA 1
ATOM 2177 C C . ILE A 1 274 ? -20.496 -9.344 -11.062 1.00 95.50 274 ILE A C 1
ATOM 2179 O O . ILE A 1 274 ? -20.506 -9.259 -12.288 1.00 95.50 274 ILE A O 1
ATOM 2183 N N . SER A 1 275 ? -19.603 -8.684 -10.318 1.00 94.31 275 SER A N 1
ATOM 2184 C CA . SER A 1 275 ? -18.589 -7.786 -10.891 1.00 94.3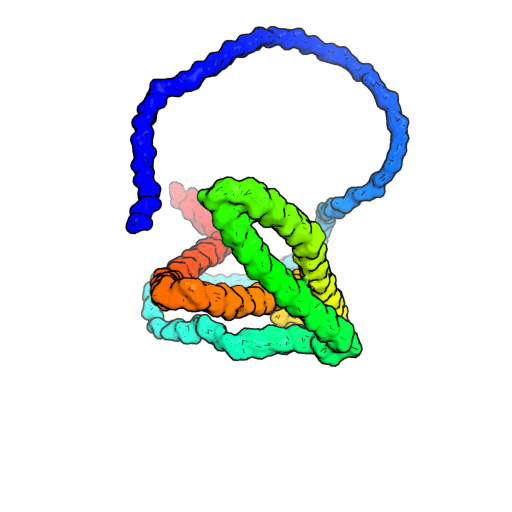1 275 SER A CA 1
ATOM 2185 C C . SER A 1 275 ? -17.639 -8.522 -11.838 1.00 94.31 275 SER A C 1
ATOM 2187 O O . SER A 1 275 ? -17.343 -8.017 -12.918 1.00 94.31 275 SER A O 1
ATOM 2189 N N . ILE A 1 276 ? -17.195 -9.732 -11.480 1.00 93.44 276 ILE A N 1
ATOM 2190 C CA . ILE A 1 276 ? -16.354 -10.573 -12.347 1.00 93.44 276 ILE A CA 1
ATOM 2191 C C . ILE A 1 276 ? -17.134 -11.009 -13.590 1.00 93.44 276 ILE A C 1
ATOM 2193 O O . ILE A 1 276 ? -16.600 -10.962 -14.698 1.00 93.44 276 ILE A O 1
ATOM 2197 N N . PHE A 1 277 ? -18.391 -11.423 -13.416 1.00 90.81 277 PHE A N 1
ATOM 2198 C CA . PHE A 1 277 ? -19.248 -11.850 -14.518 1.00 90.81 277 PHE A CA 1
ATOM 2199 C C . PHE A 1 277 ? -19.443 -10.733 -15.551 1.00 90.81 277 PHE A C 1
ATOM 2201 O O . PHE A 1 277 ? -19.223 -10.954 -16.740 1.00 90.81 277 PHE A O 1
ATOM 2208 N N . LEU A 1 278 ? -19.772 -9.521 -15.098 1.00 90.44 278 LEU A N 1
ATOM 2209 C CA . LEU A 1 278 ? -19.921 -8.358 -15.973 1.00 90.44 278 LEU A CA 1
ATOM 2210 C C . LEU A 1 278 ? -18.575 -7.917 -16.569 1.00 90.44 278 LEU A C 1
ATOM 2212 O O . LEU A 1 278 ? -18.486 -7.651 -17.768 1.00 90.44 278 LEU A O 1
ATOM 2216 N N . GLY A 1 279 ? -17.513 -7.884 -15.759 1.00 89.56 279 GLY A N 1
ATOM 2217 C CA . GLY A 1 279 ? -16.184 -7.425 -16.168 1.00 89.56 279 GLY A CA 1
ATOM 2218 C C . GLY A 1 279 ? -15.557 -8.259 -17.286 1.00 89.56 279 GLY A C 1
ATOM 2219 O O . GLY A 1 279 ? -14.896 -7.701 -18.160 1.00 89.56 279 GLY A O 1
ATOM 2220 N N . LYS A 1 280 ? -15.811 -9.574 -17.323 1.00 87.31 280 LYS A N 1
ATOM 2221 C CA . LYS A 1 280 ? -15.312 -10.463 -18.387 1.00 87.31 280 LYS A CA 1
ATOM 2222 C C . LYS A 1 280 ? -15.705 -10.000 -19.794 1.00 87.31 280 LYS A C 1
ATOM 2224 O O . LYS A 1 280 ? -14.867 -10.027 -20.692 1.00 87.31 280 LYS A O 1
ATOM 2229 N N . ASN A 1 281 ? -16.938 -9.529 -19.981 1.00 82.69 281 ASN A N 1
ATOM 2230 C CA . ASN A 1 281 ? -17.388 -9.037 -21.286 1.00 82.69 281 ASN A CA 1
ATOM 2231 C C . ASN A 1 281 ? -16.740 -7.696 -21.656 1.00 82.69 281 ASN A C 1
ATOM 2233 O O . ASN A 1 281 ? -16.416 -7.473 -22.822 1.00 82.69 281 ASN A O 1
ATOM 2237 N N . LEU A 1 282 ? -16.504 -6.820 -20.673 1.00 84.88 282 LEU A N 1
ATOM 2238 C CA . LEU A 1 282 ? -15.862 -5.523 -20.906 1.00 84.88 282 LEU A CA 1
ATOM 2239 C C . LEU A 1 282 ? -14.405 -5.672 -21.358 1.00 84.88 282 LEU A C 1
ATOM 2241 O O . LEU A 1 282 ? -13.958 -4.896 -22.198 1.00 84.88 282 LEU A O 1
ATOM 2245 N N . VAL A 1 283 ? -13.675 -6.668 -20.845 1.00 84.12 283 VAL A N 1
ATOM 2246 C CA . VAL A 1 283 ? -12.277 -6.915 -21.245 1.00 84.12 283 VAL A CA 1
ATOM 2247 C C . VAL A 1 283 ? -12.180 -7.262 -22.731 1.00 84.12 283 VAL A C 1
ATOM 2249 O O . VAL A 1 283 ? -11.330 -6.716 -23.428 1.00 84.12 283 VAL A O 1
ATOM 2252 N N . ASN A 1 284 ? -13.076 -8.115 -23.237 1.00 84.12 284 ASN A N 1
ATOM 2253 C CA . ASN A 1 284 ? -13.094 -8.471 -24.657 1.00 84.12 284 ASN A CA 1
ATOM 2254 C C . ASN A 1 284 ? -13.420 -7.249 -25.535 1.00 84.12 284 ASN A C 1
ATOM 2256 O O . ASN A 1 284 ? -12.717 -6.972 -26.504 1.00 84.12 284 ASN A O 1
ATOM 2260 N N . LEU A 1 285 ? -14.431 -6.464 -25.149 1.00 87.12 285 LEU A N 1
ATOM 2261 C CA . LEU A 1 285 ? -14.798 -5.240 -25.867 1.00 87.12 285 LEU A CA 1
ATOM 2262 C C . LEU A 1 285 ? -13.650 -4.222 -25.907 1.00 87.12 285 LEU A C 1
ATOM 2264 O O . LEU A 1 285 ? -13.375 -3.657 -26.964 1.00 87.12 285 LEU A O 1
ATOM 2268 N N . ASN A 1 286 ? -12.965 -4.019 -24.780 1.00 86.06 286 ASN A N 1
ATOM 2269 C CA . ASN A 1 286 ? -11.822 -3.115 -24.690 1.00 86.06 286 ASN A CA 1
ATOM 2270 C C . ASN A 1 286 ? -10.674 -3.580 -25.600 1.00 86.06 286 ASN A C 1
ATOM 2272 O O . ASN A 1 286 ? -10.159 -2.795 -26.389 1.00 86.06 286 ASN A O 1
ATOM 2276 N N . PHE A 1 287 ? -10.366 -4.878 -25.593 1.00 84.62 287 PHE A N 1
ATOM 2277 C CA . PHE A 1 287 ? -9.363 -5.452 -26.487 1.00 84.62 287 PHE A CA 1
ATOM 2278 C C . PHE A 1 287 ? -9.717 -5.263 -27.970 1.00 84.62 287 PHE A C 1
ATOM 2280 O O . PHE A 1 287 ? -8.875 -4.869 -28.778 1.00 84.62 287 PHE A O 1
ATOM 2287 N N . MET A 1 288 ? -10.976 -5.504 -28.345 1.00 88.19 288 MET A N 1
ATOM 2288 C CA . MET A 1 288 ? -11.436 -5.298 -29.720 1.00 88.19 288 MET A CA 1
ATOM 2289 C C . MET A 1 288 ? -11.349 -3.827 -30.137 1.00 88.19 288 MET A C 1
ATOM 2291 O O . MET A 1 288 ? -11.007 -3.542 -31.286 1.00 88.19 288 MET A O 1
ATOM 2295 N N . GLN A 1 289 ? -11.613 -2.899 -29.216 1.00 89.31 289 GLN A N 1
ATOM 2296 C CA . GLN A 1 289 ? -11.417 -1.471 -29.442 1.00 89.31 289 GLN A CA 1
ATOM 2297 C C . GLN A 1 289 ? -9.934 -1.132 -29.644 1.00 89.31 289 GLN A C 1
ATOM 2299 O O . GLN A 1 289 ? -9.597 -0.503 -30.646 1.00 89.31 289 GLN A O 1
ATOM 2304 N N . GLU A 1 290 ? -9.045 -1.583 -28.755 1.00 87.75 290 GLU A N 1
ATOM 2305 C CA . GLU A 1 290 ? -7.600 -1.353 -28.877 1.00 87.75 290 GLU A CA 1
ATOM 2306 C C . GLU A 1 290 ? -7.053 -1.898 -30.203 1.00 87.75 290 GLU A C 1
ATOM 2308 O O . GLU A 1 290 ? -6.287 -1.215 -30.885 1.00 87.75 290 GLU A O 1
ATOM 2313 N N . LYS A 1 291 ? -7.505 -3.089 -30.620 1.00 88.94 291 LYS A N 1
ATOM 2314 C CA . LYS A 1 291 ? -7.145 -3.684 -31.913 1.00 88.94 291 LYS A CA 1
ATOM 2315 C C . LYS A 1 291 ? -7.605 -2.814 -33.085 1.00 88.94 291 LYS A C 1
ATOM 2317 O O . LYS A 1 291 ? -6.807 -2.505 -33.964 1.00 88.94 291 LYS A O 1
ATOM 2322 N N . LYS A 1 292 ? -8.865 -2.365 -33.079 1.00 91.19 292 LYS A N 1
ATOM 2323 C CA . LYS A 1 292 ? -9.417 -1.480 -34.123 1.00 91.19 292 LYS A CA 1
ATOM 2324 C C . L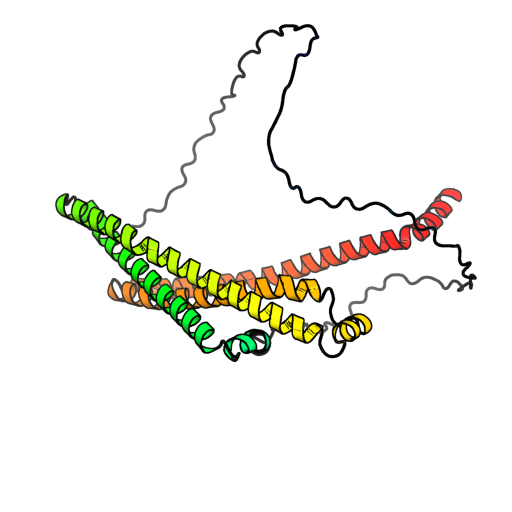YS A 1 292 ? -8.661 -0.150 -34.202 1.00 91.19 292 LYS A C 1
ATOM 2326 O O . LYS A 1 292 ? -8.372 0.325 -35.299 1.00 91.19 292 LYS A O 1
ATOM 2331 N N . GLU A 1 293 ? -8.328 0.450 -33.061 1.00 91.56 293 GLU A N 1
ATOM 2332 C CA . GLU A 1 293 ? -7.548 1.690 -33.006 1.00 91.56 293 GLU A CA 1
ATOM 2333 C C . GLU A 1 293 ? -6.112 1.491 -33.511 1.00 91.56 293 GLU A C 1
ATOM 2335 O O . GLU A 1 293 ? -5.592 2.338 -34.244 1.00 91.56 293 GLU A O 1
ATOM 2340 N N . ALA A 1 294 ? -5.474 0.372 -33.158 1.00 90.06 294 ALA A N 1
ATOM 2341 C CA . ALA A 1 294 ? -4.152 0.005 -33.655 1.00 90.06 294 ALA A CA 1
ATOM 2342 C C . ALA A 1 294 ? -4.152 -0.209 -35.179 1.00 90.06 294 ALA A C 1
ATOM 2344 O O . ALA A 1 294 ? -3.298 0.359 -35.864 1.00 90.06 294 ALA A O 1
ATOM 2345 N N . ASP A 1 295 ? -5.138 -0.934 -35.715 1.00 90.56 295 ASP A N 1
ATOM 2346 C CA . ASP A 1 295 ? -5.296 -1.166 -37.156 1.00 90.56 295 ASP A CA 1
ATOM 2347 C C . ASP A 1 295 ? -5.510 0.153 -37.915 1.00 90.56 295 ASP A C 1
ATOM 2349 O O . ASP A 1 295 ? -4.894 0.387 -38.958 1.00 90.56 295 ASP A O 1
ATOM 2353 N N . PHE A 1 296 ? -6.317 1.067 -37.364 1.00 89.88 296 PHE A N 1
ATOM 2354 C CA . PHE A 1 296 ? -6.517 2.401 -37.932 1.00 89.88 296 PHE A CA 1
ATOM 2355 C C . PHE A 1 296 ? -5.216 3.216 -37.960 1.00 89.88 296 PHE A C 1
ATOM 2357 O O . PHE A 1 296 ? -4.854 3.778 -38.998 1.00 89.88 296 PHE A O 1
ATOM 2364 N N . ARG A 1 297 ? -4.466 3.246 -36.846 1.00 92.38 297 ARG A N 1
ATOM 2365 C CA . ARG A 1 297 ? -3.163 3.933 -36.775 1.00 92.38 297 ARG A CA 1
ATOM 2366 C C . ARG A 1 297 ? -2.162 3.342 -37.767 1.00 92.38 297 ARG A C 1
ATOM 2368 O O . ARG A 1 297 ? -1.461 4.097 -38.438 1.00 92.38 297 ARG A O 1
ATOM 2375 N N . TYR A 1 298 ? -2.115 2.019 -37.894 1.00 89.44 298 TYR A N 1
ATOM 2376 C CA . TYR A 1 298 ? -1.262 1.337 -38.864 1.00 89.44 298 TYR A CA 1
ATOM 2377 C C . TYR A 1 298 ? -1.647 1.685 -40.311 1.00 89.44 298 TYR A C 1
ATOM 2379 O O . TYR A 1 298 ? -0.780 2.029 -41.116 1.00 89.44 298 TYR A O 1
ATOM 2387 N N . GLY A 1 299 ? -2.946 1.686 -40.627 1.00 85.94 299 GLY A N 1
ATOM 2388 C CA . GLY A 1 299 ? -3.462 2.097 -41.933 1.00 85.94 299 GLY A CA 1
ATOM 2389 C C . GLY A 1 299 ? -3.045 3.521 -42.312 1.00 85.94 299 GLY A C 1
ATOM 2390 O O . GLY A 1 299 ? -2.542 3.739 -43.414 1.00 85.94 299 GLY A O 1
ATOM 2391 N N . LEU A 1 300 ? -3.159 4.478 -41.383 1.00 88.44 300 LEU A N 1
ATOM 2392 C CA . LEU A 1 300 ? -2.716 5.862 -41.597 1.00 88.44 300 LEU A CA 1
ATOM 2393 C C . LEU A 1 300 ? -1.209 5.969 -41.864 1.00 88.44 300 LEU A C 1
ATOM 2395 O O . LEU A 1 300 ? -0.785 6.737 -42.731 1.00 88.44 300 LEU A O 1
ATOM 2399 N N . VAL A 1 301 ? -0.391 5.191 -41.149 1.00 90.25 301 VAL A N 1
ATOM 2400 C CA . VAL A 1 301 ? 1.059 5.141 -41.389 1.00 90.25 301 VAL A CA 1
ATOM 2401 C C . VAL A 1 301 ? 1.350 4.600 -42.788 1.00 90.25 301 VAL A C 1
ATOM 2403 O O . VAL A 1 301 ? 2.129 5.215 -43.515 1.00 90.25 301 VAL A O 1
ATOM 2406 N N . ARG A 1 302 ? 0.670 3.528 -43.212 1.00 84.69 302 ARG A N 1
ATOM 2407 C CA . ARG A 1 302 ? 0.849 2.934 -44.543 1.00 84.69 302 ARG A CA 1
ATOM 2408 C C . ARG A 1 302 ? 0.424 3.879 -45.667 1.00 84.69 302 ARG A C 1
ATOM 2410 O O . ARG A 1 302 ? 1.136 3.973 -46.665 1.00 84.69 302 ARG A O 1
ATOM 2417 N N . VAL A 1 303 ? -0.689 4.603 -45.519 1.00 83.50 303 VAL A N 1
ATOM 2418 C CA . VAL A 1 303 ? -1.112 5.627 -46.495 1.00 83.50 303 VAL A CA 1
ATOM 2419 C C . VAL A 1 303 ? -0.053 6.719 -46.612 1.00 83.50 303 VAL A C 1
ATOM 2421 O O . VAL A 1 303 ? 0.313 7.081 -47.723 1.00 83.50 303 VAL A O 1
ATOM 2424 N N . ARG A 1 304 ? 0.499 7.196 -45.488 1.00 83.50 304 ARG A N 1
ATOM 2425 C CA . ARG A 1 304 ? 1.585 8.187 -45.491 1.00 83.50 304 ARG A CA 1
ATOM 2426 C C . ARG A 1 304 ? 2.846 7.664 -46.182 1.00 83.50 304 ARG A C 1
ATOM 2428 O O . ARG A 1 304 ? 3.452 8.392 -46.957 1.00 83.50 304 ARG A O 1
ATOM 2435 N N . GLU A 1 305 ? 3.239 6.423 -45.911 1.00 84.69 305 GLU A N 1
ATOM 2436 C CA . GLU A 1 305 ? 4.420 5.797 -46.524 1.00 84.69 305 GLU A CA 1
ATOM 2437 C C . GLU A 1 305 ? 4.249 5.546 -48.029 1.00 84.69 305 GLU A C 1
ATOM 2439 O O . GLU A 1 305 ? 5.227 5.594 -48.768 1.00 84.69 305 GLU A O 1
ATOM 2444 N N . ASN A 1 306 ? 3.015 5.333 -48.497 1.00 81.81 306 ASN A N 1
ATOM 2445 C CA . ASN A 1 306 ? 2.694 5.124 -49.912 1.00 81.81 306 ASN A CA 1
ATOM 2446 C C . ASN A 1 306 ? 2.104 6.376 -50.587 1.00 81.81 306 ASN A C 1
ATOM 2448 O O . ASN A 1 306 ? 1.657 6.298 -51.731 1.00 81.81 306 ASN A O 1
ATOM 2452 N N . ALA A 1 307 ? 2.113 7.532 -49.914 1.00 78.12 307 ALA A N 1
ATOM 2453 C CA . ALA A 1 307 ? 1.477 8.757 -50.396 1.00 78.12 307 ALA A CA 1
ATOM 2454 C C . ALA A 1 307 ? 2.080 9.244 -51.719 1.00 78.12 307 ALA A C 1
ATOM 2456 O O . ALA A 1 307 ? 1.345 9.723 -52.574 1.00 78.12 307 ALA A O 1
ATOM 2457 N N . GLU A 1 308 ? 3.388 9.062 -51.930 1.00 74.69 308 GLU A N 1
ATOM 2458 C CA . GLU A 1 308 ? 4.039 9.389 -53.206 1.00 74.69 308 GLU A CA 1
ATOM 2459 C C . GLU A 1 308 ? 3.522 8.515 -54.353 1.00 74.69 308 GLU A C 1
ATOM 2461 O O . GLU A 1 308 ? 3.251 9.026 -55.434 1.00 74.69 308 GLU A O 1
ATOM 2466 N N . SER A 1 309 ? 3.321 7.214 -54.116 1.00 74.69 309 SER A N 1
ATOM 2467 C CA . SER A 1 309 ? 2.771 6.302 -55.128 1.00 74.69 309 SER A CA 1
ATOM 2468 C C . SER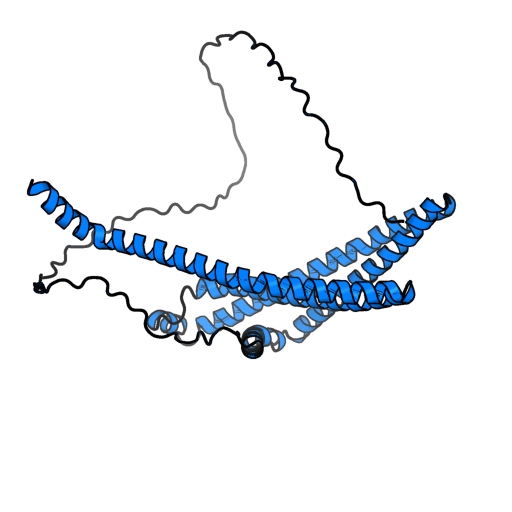 A 1 309 ? 1.292 6.590 -55.395 1.00 74.69 309 SER A C 1
ATOM 2470 O O . SER A 1 309 ? 0.884 6.654 -56.550 1.00 74.69 309 SER A O 1
ATOM 2472 N N . ILE A 1 310 ? 0.496 6.834 -54.348 1.00 68.62 310 ILE A N 1
ATOM 2473 C CA . ILE A 1 310 ? -0.926 7.187 -54.481 1.00 68.62 310 ILE A CA 1
ATOM 2474 C C . ILE A 1 310 ? -1.087 8.525 -55.217 1.00 68.62 310 ILE A C 1
ATOM 2476 O O . ILE A 1 310 ? -1.933 8.628 -56.097 1.00 68.62 310 ILE A O 1
ATOM 2480 N N . ALA A 1 311 ? -0.254 9.527 -54.921 1.00 73.31 311 ALA A N 1
ATOM 2481 C CA . ALA A 1 311 ? -0.277 10.812 -55.615 1.00 73.31 311 ALA A CA 1
ATOM 2482 C C . ALA A 1 311 ? 0.159 10.694 -57.085 1.00 73.31 311 ALA A C 1
ATOM 2484 O O . ALA A 1 311 ? -0.425 11.354 -57.940 1.00 73.31 311 ALA A O 1
ATOM 2485 N N . PHE A 1 312 ? 1.135 9.834 -57.406 1.00 67.44 312 PHE A N 1
ATOM 2486 C CA . PHE A 1 312 ? 1.561 9.609 -58.791 1.00 67.44 312 PHE A CA 1
ATOM 2487 C C . PHE A 1 312 ? 0.465 8.920 -59.621 1.00 67.44 312 PHE A C 1
ATOM 2489 O O . PHE A 1 312 ? 0.148 9.388 -60.708 1.00 67.44 312 PHE A O 1
ATOM 2496 N N . TYR A 1 313 ? -0.167 7.855 -59.108 1.00 66.00 313 TYR A N 1
ATOM 2497 C CA . TYR A 1 313 ? -1.269 7.170 -59.805 1.00 66.00 313 TYR A CA 1
ATOM 2498 C C . TYR A 1 313 ? -2.575 7.986 -59.819 1.00 66.00 313 TYR A C 1
ATOM 2500 O O . TYR A 1 313 ? -3.282 7.975 -60.823 1.00 66.00 313 TYR A O 1
ATOM 2508 N N . GLY A 1 314 ? -2.879 8.731 -58.751 1.00 62.84 314 GLY A N 1
ATOM 2509 C CA . GLY A 1 314 ? -4.032 9.635 -58.687 1.00 62.84 314 GLY A CA 1
ATOM 2510 C C . GLY A 1 314 ? -3.897 10.841 -59.621 1.00 62.84 314 GLY A C 1
ATOM 2511 O O . GLY A 1 314 ? -4.852 11.195 -60.300 1.00 62.84 314 GLY A O 1
ATOM 2512 N N . GLY A 1 315 ? -2.694 11.413 -59.743 1.00 56.81 315 GLY A N 1
ATOM 2513 C CA . GLY A 1 315 ? -2.414 12.482 -60.708 1.00 56.81 315 GLY A CA 1
ATOM 2514 C C . GLY A 1 315 ? -2.400 12.004 -62.166 1.00 56.81 315 GLY A C 1
ATOM 2515 O O . GLY A 1 315 ? -2.704 12.776 -63.073 1.00 56.81 315 GLY A O 1
ATOM 2516 N N . ILE A 1 316 ? -2.096 10.724 -62.408 1.00 52.00 316 ILE A N 1
ATOM 2517 C CA . ILE A 1 316 ? -2.257 10.103 -63.731 1.00 52.00 316 ILE A CA 1
ATOM 2518 C C . ILE A 1 316 ? -3.747 9.907 -64.069 1.00 52.00 316 ILE A C 1
ATOM 2520 O O . ILE A 1 316 ? -4.129 10.115 -65.214 1.00 52.00 316 ILE A O 1
ATOM 2524 N N . ALA A 1 317 ? -4.606 9.568 -63.101 1.00 56.38 317 ALA A N 1
ATOM 2525 C CA . ALA A 1 317 ? -6.046 9.421 -63.345 1.00 56.38 317 ALA A CA 1
ATOM 2526 C C . ALA A 1 317 ? -6.734 10.763 -63.666 1.00 56.38 317 ALA A C 1
ATOM 2528 O O . ALA A 1 317 ? -7.552 10.814 -64.579 1.00 56.38 317 ALA A O 1
ATOM 2529 N N . ASP A 1 318 ? -6.340 11.848 -62.989 1.00 55.28 318 ASP A N 1
ATOM 2530 C CA . ASP A 1 318 ? -6.842 13.209 -63.254 1.00 55.28 318 ASP A CA 1
ATOM 2531 C C . ASP A 1 318 ? -6.288 13.843 -64.547 1.00 55.28 318 ASP A C 1
ATOM 2533 O O . ASP A 1 318 ? -6.820 14.844 -65.014 1.00 55.28 318 ASP A O 1
ATOM 2537 N N . SER A 1 319 ? -5.222 13.294 -65.144 1.00 48.97 319 SER A N 1
ATOM 2538 C CA . SER A 1 319 ? -4.658 13.802 -66.410 1.00 48.97 319 SER A CA 1
ATOM 2539 C C . SER A 1 319 ? -5.145 13.058 -67.662 1.00 48.97 319 SER A C 1
ATOM 2541 O O . SER A 1 319 ? -4.719 13.400 -68.765 1.00 48.97 319 SER A O 1
ATOM 2543 N N . ILE A 1 320 ? -6.030 12.060 -67.511 1.00 52.75 320 ILE A N 1
ATOM 2544 C CA . ILE A 1 320 ? -6.602 11.257 -68.614 1.00 52.75 320 ILE A CA 1
ATOM 2545 C C . ILE A 1 320 ? -8.103 11.567 -68.860 1.00 52.75 320 ILE A C 1
ATOM 2547 O O . ILE A 1 320 ? -8.700 11.001 -69.776 1.00 52.75 320 ILE A O 1
ATOM 2551 N N . SER A 1 321 ? -8.717 12.497 -68.117 1.00 45.00 321 SER A N 1
ATOM 2552 C CA . SER A 1 321 ? -10.030 13.094 -68.452 1.00 45.00 321 SER A CA 1
ATOM 2553 C C . SER A 1 321 ? -9.880 14.387 -69.246 1.00 45.00 321 SER A C 1
ATOM 2555 O O . SER A 1 321 ? -10.644 14.576 -70.216 1.00 45.00 321 SER A O 1
#

Sequence (321 aa):
MLQLPVPVCFPLSTSSPQLPPRPPRRLVPPGVCFGSPLPLHGRFPWHPAVASSMRRRGRRRATARPAAAAAGEAPGDGSGPDTEDKRVDTDLKTLARRFWKVAAPYWWSEDKVQARLRLAAVFTLTLATTGISVGFNFLGRDFYNALADKDQEQFTKQLLYYLGGFAVGIPFFVLRDYARETLSLRWRSWMTSYYMKRYFKNRTFYKIQSQSIIDNPDQRINDDLSAFTGTALAFSLTLFNAAVDLISFSNILYGIYPPLFIVLIVYSLGGTGISIFLGKNLVNLNFMQEKKEADFRYGLVRVRENAESIAFYGGIADSIS

Foldseek 3Di:
DDDDDDDDDDDDDDDDDDDDDDDDDDDDDDDDDDDDDDDDDDDDDDDDDDDDDDDDDDDDDDDDDDDDDDDDDDDDPDPDDPPPPPDDPVPVVVVVVVLCVLQVVLCPDPCNVVLVVLVVVLLVLLVVLLVLVVVVVVLVVQLVVCVVVVPPVSNVVSVVVNVVSCVVNVVSVVVSVVSLVVSLVVSLVVSLVVVVVVCPPPVVVVVCVVVVVDPPVVCCSNPVSSCSSNVVSVVVSVVVSVVVCCVSVLVVVCVVPVVVSVVVVCVVVVVVVVCVVVVVVVVVVVVVVVVVVVVVVVVVVVCVVCVVVVCVVVVVVVVVD

Secondary structure (DSSP, 8-state):
---PPP--PPP----PPPPPPPPPPPP----------------------------------PPP-PPPP----------------------HHHHHHHHHHHHHHHHTSTTHHHHHHHHHHHHHHHHHHHHHHHHHHHHHHHHHHHHHTT-HHHHHHHHHHHHHHHHHHHHHHHHHHHHHHHHHHHHHHHHHHHHHHHHHGGGHHHHHHHTT-SS-HHHIIIIIHHHHHHHHHHHHHHHHHHHHHHHHHHHHHHHH-HHHHHHHHHHHHHHHHHHHHHHHHHHHHHHHHHHHHHHHHHHHHHHHHTHHHHHHHHHHHHT--

Radius of gyration: 34.27 Å; chains: 1; bounding box: 72×81×99 Å

Organism: NCBI:txid110450

InterPro domains:
  IPR011527 ABC transporter type 1, transmembrane domain [PF06472] (111-315)
  IPR011527 ABC transporter type 1, transmembrane domain [PS50929] (120-321)
  IPR036640 ABC transporter type 1, transmembrane domain superfamily [G3DSA:1.20.1560.10] (84-318)
  IPR036640 ABC transporter type 1, transmembrane domain superfamily [SSF90123] (93-315)
  IPR050835 ATP-binding cassette sub-family D [PTHR11384] (77-315)

pLDDT: mean 76.08, std 23.4, range [30.06, 97.56]